Protein AF-A0A5C6M0F4-F1 (afdb_monomer_lite)

Structure (mmCIF, N/CA/C/O backbone):
data_AF-A0A5C6M0F4-F1
#
_entry.id   AF-A0A5C6M0F4-F1
#
loop_
_atom_site.group_PDB
_atom_site.id
_atom_site.type_symbol
_atom_site.label_atom_id
_atom_site.label_alt_id
_atom_site.label_comp_id
_atom_site.label_asym_id
_atom_site.label_entity_id
_atom_site.label_seq_id
_atom_site.pdbx_PDB_ins_code
_atom_site.Cartn_x
_atom_site.Cartn_y
_atom_site.Cartn_z
_atom_site.occupancy
_atom_site.B_iso_or_equiv
_atom_site.auth_seq_id
_atom_site.auth_comp_id
_atom_site.auth_asym_id
_atom_site.auth_atom_id
_atom_site.pdbx_PDB_model_num
ATOM 1 N N . PRO A 1 1 ? 4.206 7.522 -33.259 1.00 62.47 1 PRO A N 1
ATOM 2 C CA . PRO A 1 1 ? 5.437 6.716 -33.073 1.00 62.47 1 PRO A CA 1
ATOM 3 C C . PRO A 1 1 ? 5.420 5.970 -31.732 1.00 62.47 1 PRO A C 1
ATOM 5 O O . PRO A 1 1 ? 5.167 6.593 -30.706 1.00 62.47 1 PRO A O 1
ATOM 8 N N . GLN A 1 2 ? 5.633 4.649 -31.750 1.00 65.12 2 GLN A N 1
ATOM 9 C CA . GLN A 1 2 ? 5.875 3.882 -30.522 1.00 65.12 2 GLN A CA 1
ATOM 10 C C . GLN A 1 2 ? 7.293 4.178 -30.002 1.00 65.12 2 GLN A C 1
ATOM 12 O O . GLN A 1 2 ? 8.194 4.388 -30.821 1.00 65.12 2 GLN A O 1
ATOM 17 N N . PRO A 1 3 ? 7.501 4.250 -28.677 1.00 78.38 3 PRO A N 1
ATOM 18 C CA . PRO A 1 3 ? 8.827 4.475 -28.114 1.00 78.38 3 PRO A CA 1
ATOM 19 C C . PRO A 1 3 ? 9.744 3.278 -28.407 1.00 78.38 3 PRO A C 1
ATOM 21 O O . PRO A 1 3 ? 9.305 2.132 -28.380 1.00 78.38 3 PRO A O 1
ATOM 24 N N . GLY A 1 4 ? 11.023 3.542 -28.694 1.00 86.75 4 GLY A N 1
ATOM 25 C CA . GLY A 1 4 ? 12.011 2.489 -28.967 1.00 86.75 4 GLY A CA 1
ATOM 26 C C . GLY A 1 4 ? 12.449 1.719 -27.717 1.00 86.75 4 GLY A C 1
ATOM 27 O O . GLY A 1 4 ? 12.826 0.557 -27.829 1.00 86.75 4 GLY A O 1
ATOM 28 N N . LEU A 1 5 ? 12.358 2.346 -26.539 1.00 93.00 5 LEU A N 1
ATOM 29 C CA . LEU A 1 5 ? 12.675 1.772 -25.230 1.00 93.00 5 LEU A CA 1
ATOM 30 C C . LEU A 1 5 ? 11.529 2.022 -24.242 1.00 93.00 5 LEU A C 1
ATOM 32 O O . LEU A 1 5 ? 10.858 3.053 -24.310 1.00 93.00 5 LEU A O 1
ATOM 36 N N . GLN A 1 6 ? 11.347 1.106 -23.292 1.00 94.94 6 GLN A N 1
ATOM 37 C CA . GLN A 1 6 ? 10.325 1.165 -22.248 1.00 94.94 6 GLN A CA 1
ATOM 38 C C . GLN A 1 6 ? 10.957 0.969 -20.867 1.00 94.94 6 GLN A C 1
ATOM 40 O O . GLN A 1 6 ? 11.618 -0.035 -20.605 1.00 94.94 6 GLN A O 1
ATOM 45 N N . GLY A 1 7 ? 10.710 1.913 -19.960 1.00 95.75 7 GLY A N 1
ATOM 46 C CA . GLY A 1 7 ? 11.048 1.761 -18.547 1.00 95.75 7 GLY A CA 1
ATOM 47 C C . GLY A 1 7 ? 10.017 0.893 -17.819 1.00 95.75 7 GLY A C 1
ATOM 48 O O . GLY A 1 7 ? 8.812 1.043 -18.035 1.00 95.75 7 GLY A O 1
ATOM 49 N N . ALA A 1 8 ? 10.482 0.006 -16.945 1.00 96.81 8 ALA A N 1
ATOM 50 C CA . ALA A 1 8 ? 9.663 -0.875 -16.118 1.00 96.81 8 ALA A CA 1
ATOM 51 C C . ALA A 1 8 ? 9.923 -0.637 -14.620 1.00 96.81 8 ALA A C 1
ATOM 53 O O . ALA A 1 8 ? 11.044 -0.326 -14.203 1.00 96.81 8 ALA A O 1
ATOM 54 N N . TRP A 1 9 ? 8.875 -0.793 -13.807 1.00 96.75 9 TRP A N 1
ATOM 55 C CA . TRP A 1 9 ? 8.934 -0.625 -12.350 1.00 96.75 9 TRP A CA 1
ATOM 56 C C . TRP A 1 9 ? 9.618 -1.792 -11.652 1.00 96.75 9 TRP A C 1
ATOM 58 O O . TRP A 1 9 ? 10.195 -1.589 -10.599 1.00 96.75 9 TRP A O 1
ATOM 68 N N . GLY A 1 10 ? 9.551 -2.983 -12.231 1.00 96.25 10 GLY A N 1
ATOM 69 C CA . GLY A 1 10 ? 10.045 -4.247 -11.694 1.00 96.25 10 GLY A CA 1
ATOM 70 C C . GLY A 1 10 ? 9.916 -5.354 -12.733 1.00 96.25 10 GLY A C 1
ATOM 71 O O . GLY A 1 10 ? 9.341 -5.136 -13.807 1.00 96.25 10 GLY A O 1
ATOM 72 N N . GLU A 1 11 ? 10.429 -6.537 -12.413 1.00 96.19 11 GLU A N 1
ATOM 73 C CA . GLU A 1 11 ? 10.390 -7.712 -13.291 1.00 96.19 11 GLU A CA 1
ATOM 74 C C . GLU A 1 11 ? 8.958 -8.089 -13.699 1.00 96.19 11 GLU A C 1
ATOM 76 O O . GLU A 1 11 ? 8.718 -8.385 -14.869 1.00 96.19 11 GLU A O 1
ATOM 81 N N . ALA A 1 12 ? 7.982 -7.960 -12.792 1.00 95.56 12 ALA A N 1
ATOM 82 C CA . ALA A 1 12 ? 6.564 -8.165 -13.110 1.00 95.56 12 ALA A CA 1
ATOM 83 C C . ALA A 1 12 ? 6.105 -7.264 -14.274 1.00 95.56 12 ALA A C 1
ATOM 85 O O . ALA A 1 12 ? 5.612 -7.725 -15.303 1.00 95.56 12 ALA A O 1
ATOM 86 N N . SER A 1 13 ? 6.334 -5.952 -14.146 1.00 96.56 13 SER A N 1
ATOM 87 C CA . SER A 1 13 ? 5.958 -4.983 -15.182 1.00 96.56 13 SER A CA 1
ATOM 88 C C . SER A 1 13 ? 6.771 -5.136 -16.469 1.00 96.56 13 SER A C 1
ATOM 90 O O . SER A 1 13 ? 6.237 -4.897 -17.548 1.00 96.56 13 SER A O 1
ATOM 92 N N . LYS A 1 14 ? 8.032 -5.580 -16.377 1.00 97.31 14 LYS A N 1
ATOM 93 C CA . LYS A 1 14 ? 8.852 -5.908 -17.547 1.00 97.31 14 LYS A CA 1
ATOM 94 C C . LYS A 1 14 ? 8.254 -7.081 -18.319 1.00 97.31 14 LYS A C 1
ATOM 96 O O . LYS A 1 14 ? 8.142 -6.997 -19.540 1.00 97.31 14 LYS A O 1
ATOM 101 N N . GLY A 1 15 ? 7.815 -8.123 -17.611 1.00 97.12 15 GLY A N 1
ATOM 102 C CA . GLY A 1 15 ? 7.081 -9.247 -18.186 1.00 97.12 15 GLY A CA 1
ATOM 103 C C . GLY A 1 15 ? 5.855 -8.781 -18.969 1.00 97.12 15 GLY A C 1
ATOM 104 O O . GLY A 1 15 ? 5.723 -9.130 -20.139 1.00 97.12 15 GLY A O 1
ATOM 105 N N . HIS A 1 16 ? 5.025 -7.915 -18.378 1.00 96.44 16 HIS A N 1
ATOM 106 C CA . HIS A 1 16 ? 3.848 -7.352 -19.052 1.00 96.44 16 HIS A CA 1
ATOM 107 C C . HIS A 1 16 ? 4.202 -6.525 -20.297 1.00 96.44 16 HIS A C 1
ATOM 109 O O . HIS A 1 16 ? 3.550 -6.671 -21.332 1.00 96.44 16 HIS A O 1
ATOM 115 N N . SER A 1 17 ? 5.240 -5.685 -20.242 1.00 96.31 17 SER A N 1
ATOM 116 C CA . SER A 1 17 ? 5.690 -4.918 -21.414 1.00 96.31 17 SER A CA 1
ATOM 117 C C . SER A 1 17 ? 6.101 -5.829 -22.576 1.00 96.31 17 SER A C 1
ATOM 119 O O . SER A 1 17 ? 5.829 -5.519 -23.733 1.00 96.31 17 SER A O 1
ATOM 121 N N . ILE A 1 18 ? 6.720 -6.974 -22.285 1.00 96.62 18 ILE A N 1
ATOM 122 C CA . ILE A 1 18 ? 7.141 -7.934 -23.311 1.00 96.62 18 ILE A CA 1
ATOM 123 C C . ILE A 1 18 ? 5.938 -8.719 -23.842 1.00 96.62 18 ILE A C 1
ATOM 125 O O . ILE A 1 18 ? 5.682 -8.718 -25.044 1.00 96.62 18 ILE A O 1
ATOM 129 N N . SER A 1 19 ? 5.186 -9.385 -22.963 1.00 96.69 19 SER A N 1
ATOM 130 C CA . SER A 1 19 ? 4.157 -10.348 -23.371 1.00 96.69 19 SER A CA 1
ATOM 131 C C . SER A 1 19 ? 2.85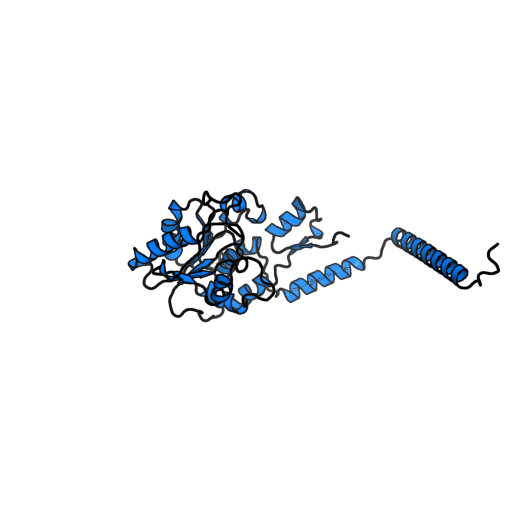4 -9.702 -23.839 1.00 96.69 19 SER A C 1
ATOM 133 O O . SER A 1 19 ? 2.197 -10.245 -24.722 1.00 96.69 19 SER A O 1
ATOM 135 N N . MET A 1 20 ? 2.475 -8.554 -23.269 1.00 95.25 20 MET A N 1
ATOM 136 C CA . MET A 1 20 ? 1.188 -7.903 -23.546 1.00 95.25 20 MET A CA 1
ATOM 137 C C . MET A 1 20 ? 1.323 -6.713 -24.490 1.00 95.25 20 MET A C 1
ATOM 139 O O . MET A 1 20 ? 0.433 -6.469 -25.299 1.00 95.25 20 MET A O 1
ATOM 143 N N . GLN A 1 21 ? 2.420 -5.959 -24.382 1.00 94.25 21 GLN A N 1
ATOM 144 C CA . GLN A 1 21 ? 2.641 -4.755 -25.193 1.00 94.25 21 GLN A CA 1
ATOM 145 C C . GLN A 1 21 ? 3.582 -4.999 -26.382 1.00 94.25 21 GLN A C 1
ATOM 147 O O . GLN A 1 21 ? 3.703 -4.131 -27.243 1.00 94.25 21 GLN A O 1
ATOM 152 N N . GLY A 1 22 ? 4.218 -6.175 -26.457 1.00 94.69 22 GLY A N 1
ATOM 153 C CA . GLY A 1 22 ? 5.043 -6.583 -27.593 1.00 94.69 22 GLY A CA 1
ATOM 154 C C . GLY A 1 22 ? 6.406 -5.893 -27.673 1.00 94.69 22 GLY A C 1
ATOM 155 O O . GLY A 1 22 ? 7.009 -5.875 -28.746 1.00 94.69 22 GLY A O 1
ATOM 156 N N . PHE A 1 23 ? 6.910 -5.318 -26.574 1.00 95.94 23 PHE A N 1
ATOM 157 C CA . PHE A 1 23 ? 8.263 -4.762 -26.569 1.00 95.94 23 PHE A CA 1
ATOM 158 C C . PHE A 1 23 ? 9.311 -5.883 -26.663 1.00 95.94 23 PHE A C 1
ATOM 160 O O . PHE A 1 23 ? 9.236 -6.857 -25.908 1.00 95.94 23 PHE A O 1
ATOM 167 N N . PRO A 1 24 ? 10.343 -5.747 -27.518 1.00 94.88 24 PRO A N 1
ATOM 168 C CA . PRO A 1 24 ? 11.485 -6.652 -27.499 1.00 94.88 24 PRO A CA 1
ATOM 169 C C . PRO A 1 24 ? 12.144 -6.668 -26.117 1.00 94.88 24 PRO A C 1
ATOM 171 O O . PRO A 1 24 ? 12.339 -5.615 -25.514 1.00 94.88 24 PRO A O 1
ATOM 174 N N . THR A 1 25 ? 12.546 -7.843 -25.627 1.00 96.00 25 THR A N 1
ATOM 175 C CA . THR A 1 25 ? 13.192 -7.986 -24.308 1.00 96.00 25 THR A CA 1
ATOM 176 C C . THR A 1 25 ? 14.368 -7.025 -24.077 1.00 96.00 25 THR A C 1
ATOM 178 O O . THR A 1 25 ? 14.419 -6.445 -22.992 1.00 96.00 25 THR A O 1
ATOM 181 N N . PRO A 1 26 ? 15.278 -6.786 -25.049 1.00 94.94 26 PRO A N 1
ATOM 182 C CA . PRO A 1 26 ? 16.377 -5.830 -24.872 1.00 94.94 26 PRO A CA 1
ATOM 183 C C . PRO A 1 26 ? 15.919 -4.375 -24.708 1.00 94.94 26 PRO A C 1
ATOM 185 O O . PRO A 1 26 ? 16.671 -3.551 -24.200 1.00 94.94 26 PRO A O 1
ATOM 188 N N . ASN A 1 27 ? 14.685 -4.062 -25.110 1.00 95.06 27 ASN A N 1
ATOM 189 C CA . ASN A 1 27 ? 14.143 -2.707 -25.117 1.00 95.06 27 ASN A CA 1
ATOM 190 C C . ASN A 1 27 ? 13.345 -2.382 -23.848 1.00 95.06 27 ASN A C 1
ATOM 192 O O . ASN A 1 27 ? 12.828 -1.271 -23.725 1.00 95.06 27 ASN A O 1
ATOM 196 N N . VAL A 1 28 ? 13.228 -3.324 -22.906 1.00 96.88 28 VAL A N 1
ATOM 197 C CA . VAL A 1 28 ? 12.542 -3.104 -21.630 1.00 96.88 28 VAL A CA 1
ATOM 198 C C . VAL A 1 28 ? 13.555 -3.081 -20.492 1.00 96.88 28 VAL A C 1
ATOM 200 O O . VAL A 1 28 ? 14.105 -4.112 -20.097 1.00 96.88 28 VAL A O 1
ATOM 203 N N . ILE A 1 29 ? 13.776 -1.890 -19.945 1.00 96.62 29 ILE A N 1
ATOM 204 C CA . ILE A 1 29 ? 14.804 -1.618 -18.941 1.00 96.62 29 ILE A CA 1
ATOM 205 C C . ILE A 1 29 ? 14.146 -1.423 -17.578 1.00 96.62 29 ILE A C 1
ATOM 207 O O . ILE A 1 29 ? 13.165 -0.691 -17.447 1.00 96.62 29 ILE A O 1
ATOM 211 N N . LEU A 1 30 ? 14.690 -2.059 -16.540 1.00 97.19 30 LEU A N 1
ATOM 212 C CA . LEU A 1 30 ? 14.255 -1.806 -15.170 1.00 97.19 30 LEU A CA 1
ATOM 213 C C . LEU A 1 30 ? 14.784 -0.449 -14.709 1.00 97.19 30 LEU A C 1
ATOM 215 O O . LEU A 1 30 ? 15.992 -0.233 -14.639 1.00 97.19 30 LEU A O 1
ATOM 219 N N . VAL A 1 31 ? 13.869 0.460 -14.386 1.00 97.00 31 VAL A N 1
ATOM 220 C CA . VAL A 1 31 ? 14.197 1.806 -13.885 1.00 97.00 31 VAL A CA 1
ATOM 221 C C . VAL A 1 31 ? 13.648 2.004 -12.468 1.00 97.00 31 VAL A C 1
ATOM 223 O O . VAL A 1 31 ? 14.177 2.806 -11.693 1.00 97.00 31 VAL A O 1
ATOM 226 N N . GLY A 1 32 ? 12.623 1.235 -12.088 1.00 96.12 32 GLY A N 1
ATOM 227 C CA . GLY A 1 32 ? 11.877 1.449 -10.853 1.00 96.12 32 GLY A CA 1
ATOM 228 C C . GLY A 1 32 ? 10.859 2.575 -11.022 1.00 96.12 32 GLY A C 1
ATOM 229 O O . GLY A 1 32 ? 10.368 2.836 -12.121 1.00 96.12 32 GLY A O 1
ATOM 230 N N . THR A 1 33 ? 10.533 3.260 -9.931 1.00 94.19 33 THR A N 1
ATOM 231 C CA . THR A 1 33 ? 9.611 4.403 -9.944 1.00 94.19 33 THR A CA 1
ATOM 232 C C . THR A 1 33 ? 10.071 5.470 -8.954 1.00 94.19 33 THR A C 1
ATOM 234 O O . THR A 1 33 ? 10.470 5.122 -7.837 1.00 94.19 33 THR A O 1
ATOM 237 N N . PRO A 1 34 ? 9.992 6.769 -9.312 1.00 94.25 34 PRO A N 1
ATOM 238 C CA . PRO A 1 34 ? 10.448 7.842 -8.430 1.00 94.25 34 PRO A CA 1
ATOM 239 C C . PRO A 1 34 ? 9.630 7.886 -7.139 1.00 94.25 34 PRO A C 1
ATOM 241 O O . PRO A 1 34 ? 10.137 8.284 -6.095 1.00 94.25 34 PRO A O 1
ATOM 244 N N . ARG A 1 35 ? 8.368 7.435 -7.198 1.00 91.44 35 ARG A N 1
ATOM 245 C CA . ARG A 1 35 ? 7.461 7.400 -6.049 1.00 91.44 35 ARG A CA 1
ATOM 246 C C . ARG A 1 35 ? 7.985 6.501 -4.934 1.00 91.44 35 ARG A C 1
ATOM 248 O O . ARG A 1 35 ? 7.841 6.868 -3.775 1.00 91.44 35 ARG A O 1
ATOM 255 N N . PHE A 1 36 ? 8.559 5.340 -5.265 1.00 94.12 36 PHE A N 1
ATOM 256 C CA . PHE A 1 36 ? 8.999 4.378 -4.248 1.00 94.12 36 PHE A CA 1
ATOM 257 C C . PHE A 1 36 ? 10.428 4.595 -3.756 1.00 94.12 36 PHE A C 1
ATOM 259 O O . PHE A 1 36 ? 10.742 4.218 -2.629 1.00 94.12 36 PHE A O 1
ATOM 266 N N . ASP A 1 37 ? 11.262 5.263 -4.555 1.00 93.38 37 ASP A N 1
ATOM 267 C CA . ASP A 1 37 ? 12.672 5.511 -4.237 1.00 93.38 37 ASP A CA 1
ATOM 268 C C . ASP A 1 37 ? 12.842 6.230 -2.891 1.00 93.38 37 ASP A C 1
ATOM 270 O O . ASP A 1 37 ? 13.637 5.811 -2.052 1.00 93.38 37 ASP A O 1
ATOM 274 N N . HIS A 1 38 ? 12.014 7.248 -2.632 1.00 93.94 38 HIS A N 1
ATOM 275 C CA . HIS A 1 38 ? 12.044 7.978 -1.366 1.00 93.94 38 HIS A CA 1
ATOM 276 C C . HIS A 1 38 ? 11.786 7.067 -0.156 1.00 93.94 38 HIS A C 1
ATOM 278 O O . HIS A 1 38 ? 12.478 7.181 0.854 1.00 93.94 38 HIS A O 1
ATOM 284 N N . TYR A 1 39 ? 10.844 6.123 -0.256 1.00 95.62 39 TYR A N 1
ATOM 285 C CA . TYR A 1 39 ? 10.541 5.204 0.842 1.00 95.62 39 TYR A CA 1
ATOM 286 C C . TYR A 1 39 ? 11.715 4.276 1.150 1.00 95.62 39 TYR A C 1
ATOM 288 O O . TYR A 1 39 ? 12.007 4.062 2.323 1.00 95.62 39 TYR A O 1
ATOM 296 N N . TYR A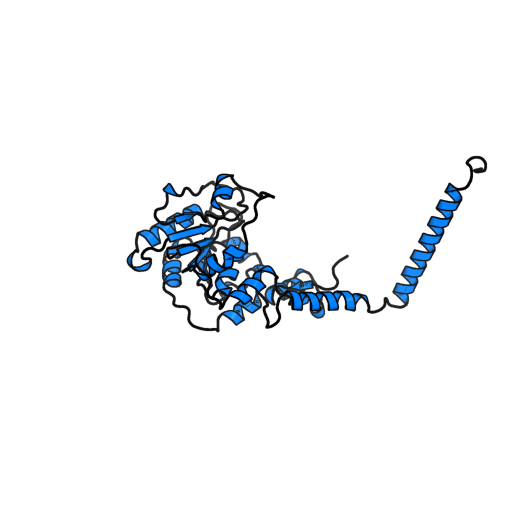 1 40 ? 12.425 3.775 0.133 1.00 93.88 40 TYR A N 1
ATOM 297 C CA . TYR A 1 40 ? 13.635 2.975 0.344 1.00 93.88 40 TYR A CA 1
ATOM 298 C C . TYR A 1 40 ? 14.745 3.778 1.036 1.00 93.88 40 TYR A C 1
ATOM 300 O O . TYR A 1 40 ? 15.384 3.255 1.948 1.00 93.88 40 TYR A O 1
ATOM 308 N N . GLN A 1 41 ? 14.926 5.051 0.671 1.00 93.50 41 GLN A N 1
ATOM 309 C CA . GLN A 1 41 ? 15.938 5.933 1.269 1.00 93.50 41 GLN A CA 1
ATOM 310 C C . GLN A 1 41 ? 15.689 6.210 2.761 1.00 93.50 41 GLN A C 1
ATOM 312 O O . GLN A 1 41 ? 16.635 6.289 3.548 1.00 93.50 41 GLN A O 1
ATOM 317 N N . VAL A 1 42 ? 14.422 6.358 3.164 1.00 95.31 42 VAL A N 1
ATOM 318 C CA . VAL A 1 42 ? 14.050 6.685 4.555 1.00 95.31 42 VAL A CA 1
ATOM 319 C C . VAL A 1 42 ? 13.613 5.471 5.375 1.00 95.31 42 VAL A C 1
ATOM 321 O O . VAL A 1 42 ? 13.384 5.587 6.581 1.00 95.31 42 VAL A O 1
ATOM 324 N N . ARG A 1 43 ? 13.527 4.286 4.758 1.00 93.12 43 ARG A N 1
ATOM 325 C CA . ARG A 1 43 ? 13.024 3.049 5.376 1.00 93.12 43 ARG A CA 1
ATOM 326 C C . ARG A 1 43 ? 13.654 2.754 6.724 1.00 93.12 43 ARG A C 1
ATOM 328 O O . ARG A 1 43 ? 12.941 2.378 7.653 1.00 93.12 43 ARG A O 1
ATOM 335 N N . ASP A 1 44 ? 14.968 2.906 6.830 1.00 93.06 44 ASP A N 1
ATOM 336 C CA . ASP A 1 44 ? 15.741 2.530 8.015 1.00 93.06 44 ASP A CA 1
ATOM 337 C C . ASP A 1 44 ? 15.986 3.728 8.969 1.00 93.06 44 ASP A C 1
ATOM 339 O O . ASP A 1 44 ? 16.488 3.550 10.074 1.00 93.06 44 ASP A O 1
ATOM 343 N N . GLN A 1 45 ? 15.529 4.937 8.613 1.00 96.31 45 GLN A N 1
ATOM 344 C CA . GLN A 1 45 ? 15.666 6.163 9.420 1.00 96.31 45 GLN A CA 1
ATOM 345 C C . GLN A 1 45 ? 14.569 6.288 10.485 1.00 96.31 45 GLN A C 1
ATOM 347 O O . GLN A 1 45 ? 13.444 5.865 10.254 1.00 96.31 45 GLN A O 1
ATOM 352 N N . GLN A 1 46 ? 14.820 6.912 11.635 1.00 96.25 46 GLN A N 1
ATOM 353 C CA . GLN A 1 46 ? 13.736 7.217 12.580 1.00 96.25 46 GLN A CA 1
ATOM 354 C C . GLN A 1 46 ? 12.845 8.334 12.019 1.00 96.25 46 GLN A C 1
ATOM 356 O O . GLN A 1 46 ? 13.334 9.421 11.728 1.00 96.25 46 GLN A O 1
ATOM 361 N N . ILE A 1 47 ? 11.545 8.064 11.863 1.00 97.12 47 ILE A N 1
ATOM 362 C CA . ILE A 1 47 ? 10.567 9.022 11.327 1.00 97.12 47 ILE A CA 1
ATOM 363 C C . ILE A 1 47 ? 9.452 9.184 12.361 1.00 97.12 47 ILE A C 1
ATOM 365 O O . ILE A 1 47 ? 8.852 8.172 12.742 1.00 97.12 47 ILE A O 1
ATOM 369 N N . PRO A 1 48 ? 9.154 10.411 12.823 1.00 97.25 48 PRO A N 1
ATOM 370 C CA . PRO A 1 48 ? 8.125 10.630 13.829 1.00 97.25 48 PRO A CA 1
ATOM 371 C C . PRO A 1 48 ? 6.743 10.209 13.320 1.00 97.25 48 PRO A C 1
ATOM 373 O O . PRO A 1 48 ? 6.403 10.371 12.146 1.00 97.25 48 PRO A O 1
ATOM 376 N N . SER A 1 49 ? 5.940 9.666 14.233 1.00 97.88 49 SER A N 1
ATOM 377 C CA . SER A 1 49 ? 4.536 9.370 13.969 1.00 97.88 49 SER A CA 1
ATOM 378 C C . SER A 1 49 ? 3.735 10.671 13.848 1.00 97.88 49 SER A C 1
ATOM 380 O O . SER A 1 49 ? 3.905 11.556 14.690 1.00 97.88 49 SER A O 1
ATOM 382 N N . PRO A 1 50 ? 2.809 10.783 12.878 1.00 98.00 50 PRO A N 1
ATOM 383 C CA . PRO A 1 50 ? 1.871 11.902 12.827 1.00 98.00 50 PRO A CA 1
ATOM 384 C C . PRO A 1 50 ? 0.762 11.821 13.891 1.00 98.00 50 PRO A C 1
ATOM 386 O O . PRO A 1 50 ? 0.001 12.772 14.052 1.00 98.00 50 PRO A O 1
ATOM 389 N N . PHE A 1 51 ? 0.661 10.703 14.616 1.00 98.12 51 PHE A N 1
ATOM 390 C CA . PHE A 1 51 ? -0.330 10.480 15.669 1.00 98.12 51 PHE A CA 1
ATOM 391 C C . PHE A 1 51 ? 0.348 10.176 17.004 1.00 98.12 51 PHE A C 1
ATOM 393 O O . PHE A 1 51 ? 1.319 9.418 17.059 1.00 98.12 51 PHE A O 1
ATOM 400 N N . ALA A 1 52 ? -0.207 10.728 18.085 1.00 97.44 52 ALA A N 1
ATOM 401 C CA . ALA A 1 52 ? 0.269 10.513 19.455 1.00 97.44 52 ALA A CA 1
ATOM 402 C C . ALA A 1 52 ? -0.160 9.158 20.056 1.00 97.44 52 ALA A C 1
ATOM 404 O O . ALA A 1 52 ? 0.303 8.786 21.129 1.00 97.44 52 ALA A O 1
ATOM 405 N N . HIS A 1 53 ? -1.047 8.426 19.380 1.00 97.38 53 HIS A N 1
ATOM 406 C CA . HIS A 1 53 ? -1.529 7.107 19.786 1.00 97.38 53 HIS A CA 1
ATOM 407 C C . HIS A 1 53 ? -1.077 6.038 18.780 1.00 97.38 53 HIS A C 1
ATOM 409 O O . HIS A 1 53 ? -0.859 6.359 17.608 1.00 97.38 53 HIS A O 1
ATOM 415 N N . PRO A 1 54 ? -0.978 4.758 19.182 1.00 97.94 54 PRO A N 1
ATOM 416 C CA . PRO A 1 54 ? -0.841 3.655 18.238 1.00 97.94 54 PRO A CA 1
ATOM 417 C C . PRO A 1 54 ? -2.018 3.630 17.260 1.00 97.94 54 PRO A C 1
ATOM 419 O O . PRO A 1 54 ? -3.139 4.020 17.607 1.00 97.94 54 PRO A O 1
ATOM 422 N N . TYR A 1 55 ? -1.778 3.176 16.033 1.00 98.75 55 TYR A N 1
ATOM 423 C CA . TYR A 1 55 ? -2.848 3.094 15.048 1.00 98.75 55 TYR A CA 1
ATOM 424 C C . TYR A 1 55 ? -2.693 1.947 14.060 1.00 98.75 55 TYR A C 1
ATOM 426 O O . TYR A 1 55 ? -1.587 1.533 13.707 1.00 98.75 55 TYR A O 1
ATOM 434 N N . ILE A 1 56 ? -3.844 1.478 13.593 1.00 98.75 56 ILE A N 1
ATOM 435 C CA . ILE A 1 56 ? -4.020 0.719 12.361 1.00 98.75 56 ILE A CA 1
ATOM 436 C C . ILE A 1 56 ? -4.362 1.736 11.273 1.00 98.75 56 ILE A C 1
ATOM 438 O O . ILE A 1 56 ? -5.208 2.605 11.476 1.00 98.75 56 ILE A O 1
ATOM 442 N N . LEU A 1 57 ? -3.697 1.658 10.127 1.00 98.81 57 LEU A N 1
ATOM 443 C CA . LEU A 1 57 ? -3.994 2.526 8.994 1.00 98.81 57 LEU A CA 1
ATOM 444 C C . LEU A 1 57 ? -4.963 1.808 8.054 1.00 98.81 57 LEU A C 1
ATOM 446 O O . LEU A 1 57 ? -4.595 0.786 7.480 1.00 98.81 57 LEU A O 1
ATOM 450 N N . PHE A 1 58 ? -6.161 2.357 7.862 1.00 98.69 58 PHE A N 1
ATOM 451 C CA . PHE A 1 58 ? -7.069 1.918 6.806 1.00 98.69 58 PHE A CA 1
ATOM 452 C C . PHE A 1 58 ? -6.898 2.808 5.574 1.00 98.69 58 PHE A C 1
ATOM 454 O O . PHE A 1 58 ? -7.133 4.013 5.658 1.00 98.69 58 PHE A O 1
ATOM 461 N N . VAL A 1 59 ? -6.536 2.242 4.424 1.00 97.94 59 VAL A N 1
ATOM 462 C CA . VAL A 1 59 ? -6.392 2.974 3.155 1.00 97.94 59 VAL A CA 1
ATOM 463 C C . VAL A 1 59 ? -7.521 2.623 2.191 1.00 97.94 59 VAL A C 1
ATOM 465 O O . VAL A 1 59 ? -7.666 1.477 1.783 1.00 97.94 59 VAL A O 1
ATOM 468 N N . GLY A 1 60 ? -8.315 3.617 1.799 1.00 95.00 60 GLY A N 1
ATOM 469 C CA . GLY A 1 60 ? -9.347 3.459 0.774 1.00 95.00 60 GLY A CA 1
ATOM 470 C C . GLY A 1 60 ? -8.753 3.346 -0.634 1.00 95.00 60 GLY A C 1
ATOM 471 O O . GLY A 1 60 ? -7.619 3.763 -0.894 1.00 95.00 60 GLY A O 1
ATOM 472 N N . CYS A 1 61 ? -9.538 2.824 -1.576 1.00 90.75 61 CYS A N 1
ATOM 473 C CA . CYS A 1 61 ? -9.148 2.716 -2.984 1.00 90.75 61 CYS A CA 1
ATOM 474 C C . CYS A 1 61 ? -10.068 3.529 -3.909 1.00 90.75 61 CYS A C 1
ATOM 476 O O . CYS A 1 61 ? -11.087 4.077 -3.491 1.00 90.75 61 CYS A O 1
ATOM 478 N N . SER A 1 62 ? -9.668 3.665 -5.174 1.00 86.56 62 SER A N 1
ATOM 479 C CA . SER A 1 62 ? -10.443 4.392 -6.187 1.00 86.56 62 SER A CA 1
ATOM 480 C C . SER A 1 62 ? -11.572 3.560 -6.801 1.00 86.56 62 SER A C 1
ATOM 482 O O . SER A 1 62 ? -12.492 4.129 -7.392 1.00 86.56 62 SER A O 1
ATOM 484 N N . ILE A 1 63 ? -11.500 2.231 -6.685 1.00 86.56 63 ILE A N 1
ATOM 485 C CA . ILE A 1 63 ? -12.560 1.319 -7.114 1.00 86.56 63 ILE A CA 1
ATOM 486 C C . ILE A 1 63 ? -13.714 1.439 -6.104 1.00 86.56 63 ILE A C 1
ATOM 488 O O . ILE A 1 63 ? -13.452 1.507 -4.902 1.00 86.56 63 ILE A O 1
ATOM 492 N N . PRO A 1 64 ? -14.981 1.502 -6.553 1.00 85.00 64 PRO A N 1
ATOM 493 C CA . PRO A 1 64 ? -16.122 1.444 -5.646 1.00 85.00 64 PRO A CA 1
ATOM 494 C C . PRO A 1 64 ? -16.046 0.201 -4.746 1.00 85.00 64 PRO A C 1
ATOM 496 O O . PRO A 1 64 ? -15.922 -0.916 -5.239 1.00 85.00 64 PRO A O 1
ATOM 499 N N . PHE A 1 65 ? -16.051 0.420 -3.435 1.00 90.38 65 PHE A N 1
ATOM 500 C CA . PHE A 1 65 ? -15.941 -0.614 -2.408 1.00 90.38 65 PHE A CA 1
ATOM 501 C C . PHE A 1 65 ? -16.490 -0.066 -1.095 1.00 90.38 65 PHE A C 1
ATOM 503 O O . PHE A 1 65 ? -16.192 1.087 -0.786 1.00 90.38 65 PHE A O 1
ATOM 510 N N . ASP A 1 66 ? -17.256 -0.830 -0.321 1.00 91.94 66 ASP A N 1
ATOM 511 C CA . ASP A 1 66 ? -17.818 -0.357 0.949 1.00 91.94 66 ASP A CA 1
ATOM 512 C C . ASP A 1 66 ? -16.795 -0.256 2.104 1.00 91.94 66 ASP A C 1
ATOM 514 O O . ASP A 1 66 ? -16.723 -1.086 3.016 1.00 91.94 66 ASP A O 1
ATOM 518 N N . ASP A 1 67 ? -16.010 0.827 2.080 1.00 93.88 67 ASP A N 1
ATOM 519 C CA . ASP A 1 67 ? -15.090 1.168 3.174 1.00 93.88 67 ASP A CA 1
ATOM 520 C C . ASP A 1 67 ? -15.805 1.257 4.536 1.00 93.88 67 ASP A C 1
ATOM 522 O O . ASP A 1 67 ? -15.221 0.884 5.547 1.00 93.88 67 ASP A O 1
ATOM 526 N N . THR A 1 68 ? -17.045 1.755 4.585 1.00 94.38 68 THR A N 1
ATOM 527 C CA . THR A 1 68 ? -17.727 2.094 5.844 1.00 94.38 68 THR A CA 1
ATOM 528 C C . THR A 1 68 ? -18.160 0.834 6.578 1.00 94.38 68 THR A C 1
ATOM 530 O O . THR A 1 68 ? -17.801 0.676 7.742 1.00 94.38 68 THR A O 1
ATOM 533 N N . ALA A 1 69 ? -18.814 -0.106 5.889 1.00 94.25 69 ALA A N 1
ATOM 534 C CA . ALA A 1 69 ? -19.145 -1.408 6.471 1.00 94.25 69 ALA A CA 1
ATOM 535 C C . ALA A 1 69 ? -17.885 -2.161 6.927 1.00 94.25 69 ALA A C 1
ATOM 537 O O . ALA A 1 69 ? -17.874 -2.826 7.961 1.00 94.25 69 ALA A O 1
ATOM 538 N N . THR A 1 70 ? -16.779 -2.016 6.189 1.00 96.12 70 THR A N 1
ATOM 539 C CA . THR A 1 70 ? -15.501 -2.595 6.610 1.00 96.12 70 THR A CA 1
ATOM 540 C C . THR A 1 70 ? -14.985 -1.947 7.894 1.00 96.12 70 THR A C 1
ATOM 542 O O . THR A 1 70 ? -14.577 -2.650 8.817 1.00 96.12 70 THR A O 1
ATOM 545 N N . LEU A 1 71 ? -15.007 -0.616 7.979 1.00 97.88 71 LEU A N 1
ATOM 546 C CA . LEU A 1 71 ? -14.581 0.121 9.168 1.00 97.88 71 LEU A CA 1
ATOM 547 C C . LEU A 1 71 ? -15.419 -0.243 10.397 1.00 97.88 71 LEU A C 1
ATOM 549 O O . LEU A 1 71 ? -14.858 -0.290 11.484 1.00 97.88 71 LEU A O 1
ATOM 553 N N . GLU A 1 72 ? -16.712 -0.545 10.247 1.00 97.50 72 GLU A N 1
ATOM 554 C CA . GLU A 1 72 ? -17.580 -0.967 11.360 1.00 97.50 72 GLU A CA 1
ATOM 555 C C . GLU A 1 72 ? -17.111 -2.292 11.974 1.00 97.50 72 GLU A C 1
ATOM 557 O O . GLU A 1 72 ? -17.069 -2.436 13.197 1.00 97.50 72 GLU A O 1
ATOM 562 N N . ILE A 1 73 ? -16.682 -3.241 11.137 1.00 97.56 73 ILE A N 1
ATOM 563 C CA . ILE A 1 73 ? -16.104 -4.515 11.592 1.00 97.56 73 ILE A CA 1
ATOM 564 C C . ILE A 1 73 ? -14.814 -4.261 12.367 1.00 97.56 73 ILE A C 1
ATOM 566 O O . ILE A 1 73 ? -14.606 -4.839 13.432 1.00 97.56 73 ILE A O 1
ATOM 570 N N . ILE A 1 74 ? -13.950 -3.393 11.838 1.00 98.31 74 ILE A N 1
ATOM 571 C CA . ILE A 1 74 ? -12.656 -3.089 12.454 1.00 98.31 74 ILE A CA 1
ATOM 572 C C . ILE A 1 74 ? -12.848 -2.344 13.780 1.00 98.31 74 ILE A C 1
ATOM 574 O O . ILE A 1 74 ? -12.185 -2.663 14.766 1.00 98.31 74 ILE A O 1
ATOM 578 N N . ASP A 1 75 ? -13.755 -1.368 13.819 1.00 98.50 75 ASP A N 1
ATOM 579 C CA . ASP A 1 75 ? -14.092 -0.609 15.024 1.00 98.50 75 ASP A CA 1
ATOM 580 C C . ASP A 1 75 ? -14.607 -1.531 16.128 1.00 98.50 75 ASP A C 1
ATOM 582 O O . ASP A 1 75 ? -14.159 -1.436 17.275 1.00 98.50 75 ASP A O 1
ATOM 586 N N . LYS A 1 76 ? -15.486 -2.474 15.764 1.00 98.12 76 LYS A N 1
ATOM 587 C CA . LYS A 1 76 ? -15.991 -3.505 16.668 1.00 98.12 76 LYS A CA 1
ATOM 588 C C . LYS A 1 76 ? -14.876 -4.423 17.170 1.00 98.12 76 LYS A C 1
ATOM 590 O O . LYS A 1 76 ? -14.758 -4.583 18.378 1.00 98.12 76 LYS A O 1
ATOM 595 N N . GLU A 1 77 ? -14.043 -4.973 16.285 1.00 97.88 77 GLU A N 1
ATOM 596 C CA . GLU A 1 77 ? -12.927 -5.862 16.658 1.00 97.88 77 GLU A CA 1
ATOM 597 C C . GLU A 1 77 ? -11.972 -5.181 17.649 1.00 97.88 77 GLU A C 1
ATOM 599 O O . GLU A 1 77 ? -11.596 -5.766 18.662 1.00 97.88 77 GLU A O 1
ATOM 604 N N . ILE A 1 78 ? -11.616 -3.919 17.401 1.00 97.81 78 ILE A N 1
ATOM 605 C CA . ILE A 1 78 ? -10.716 -3.165 18.282 1.00 97.81 78 ILE A CA 1
ATOM 606 C C . ILE A 1 78 ? -11.385 -2.841 19.620 1.00 97.81 78 ILE A C 1
ATOM 608 O O . ILE A 1 78 ? -10.743 -2.936 20.666 1.00 97.81 78 ILE A O 1
ATOM 612 N N . THR A 1 79 ? -12.663 -2.457 19.596 1.00 97.69 79 THR A N 1
ATOM 613 C CA . THR A 1 79 ? -13.413 -2.088 20.806 1.00 97.69 79 THR A CA 1
ATOM 614 C C . THR A 1 79 ? -13.673 -3.290 21.712 1.00 97.69 79 THR A C 1
ATOM 616 O O . THR A 1 79 ? -13.592 -3.157 22.932 1.00 97.69 79 THR A O 1
ATOM 619 N N . ASP A 1 80 ? -13.983 -4.449 21.133 1.00 97.94 80 ASP A N 1
ATOM 620 C CA . ASP A 1 80 ? -14.348 -5.656 21.879 1.00 97.94 80 ASP A CA 1
ATOM 621 C C . ASP A 1 80 ? -13.122 -6.414 22.422 1.00 97.94 80 ASP A C 1
ATOM 623 O O . ASP A 1 80 ? -13.264 -7.234 23.330 1.00 97.94 80 ASP A O 1
ATOM 627 N N . HIS A 1 81 ? -11.920 -6.121 21.910 1.00 97.81 81 HIS A N 1
ATOM 628 C CA . HIS A 1 81 ? -10.667 -6.790 22.285 1.00 97.81 81 HIS A CA 1
ATOM 629 C C . HIS A 1 81 ? -9.570 -5.815 22.767 1.00 97.81 81 HIS A C 1
ATOM 631 O O . HIS A 1 81 ? -8.464 -5.774 22.207 1.00 97.81 81 HIS A O 1
ATOM 637 N N . PRO A 1 82 ? -9.820 -5.020 23.829 1.00 97.00 82 PRO A N 1
ATOM 638 C CA . PRO A 1 82 ? -8.842 -4.063 24.352 1.00 97.00 82 PRO A CA 1
ATOM 639 C C . PRO A 1 82 ? -7.580 -4.735 24.919 1.00 97.00 82 PRO A C 1
ATOM 641 O O . PRO A 1 82 ? -6.536 -4.092 25.007 1.00 97.00 82 PRO A O 1
ATOM 644 N N . ASP A 1 83 ? -7.642 -6.020 25.271 1.00 97.44 83 ASP A N 1
ATOM 645 C CA . ASP A 1 83 ? -6.497 -6.840 25.681 1.00 97.44 83 ASP A CA 1
ATOM 646 C C . ASP A 1 83 ? -5.489 -7.070 24.542 1.00 97.44 83 ASP A C 1
ATOM 648 O O . ASP A 1 83 ? -4.291 -7.208 24.791 1.00 97.44 83 ASP A O 1
ATOM 652 N N . ILE A 1 84 ? -5.959 -7.055 23.291 1.00 96.75 84 ILE A N 1
ATOM 653 C CA . ILE A 1 84 ? -5.128 -7.203 22.091 1.00 96.75 84 ILE A CA 1
ATOM 654 C C . ILE A 1 84 ? -4.692 -5.833 21.573 1.00 96.75 84 ILE A C 1
ATOM 656 O O . ILE A 1 84 ? -3.516 -5.618 21.269 1.00 96.75 84 ILE A O 1
ATOM 660 N N . TYR A 1 85 ? -5.638 -4.899 21.454 1.00 97.31 85 TYR A N 1
ATOM 661 C CA . T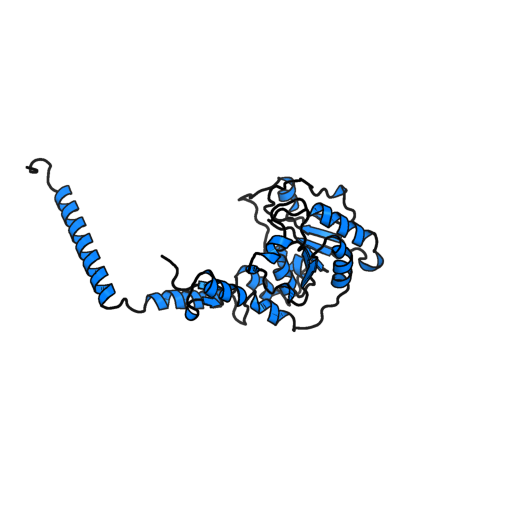YR A 1 85 ? -5.421 -3.641 20.739 1.00 97.31 85 TYR A CA 1
ATOM 662 C C . TYR A 1 85 ? -5.041 -2.465 21.647 1.00 97.31 85 TYR A C 1
ATOM 664 O O . TYR A 1 85 ? -4.478 -1.479 21.162 1.00 97.31 85 TYR A O 1
ATOM 672 N N . GLY A 1 86 ? -5.274 -2.547 22.958 1.00 96.81 86 GLY A N 1
ATOM 673 C CA . GLY A 1 86 ? -4.987 -1.467 23.900 1.00 96.81 86 GLY A CA 1
ATOM 674 C C . GLY A 1 86 ? -5.675 -0.158 23.502 1.00 96.81 86 GLY A C 1
ATOM 675 O O . GLY A 1 86 ? -6.874 -0.120 23.259 1.00 96.81 86 GLY A O 1
ATOM 676 N N . GLN A 1 87 ? -4.903 0.928 23.407 1.00 96.88 87 GLN A N 1
ATOM 677 C CA . GLN A 1 87 ? -5.390 2.257 22.995 1.00 96.88 87 GLN A CA 1
ATOM 678 C C . GLN A 1 87 ? -5.283 2.512 21.479 1.00 96.88 87 GLN A C 1
ATOM 680 O O . GLN A 1 87 ? -5.258 3.663 21.036 1.00 96.88 87 GLN A O 1
ATOM 685 N N . THR A 1 88 ? -5.141 1.458 20.675 1.00 98.12 88 THR A N 1
ATOM 686 C CA . THR A 1 88 ? -4.982 1.587 19.224 1.00 98.12 88 THR A CA 1
ATOM 687 C C . THR A 1 88 ? -6.242 2.154 18.587 1.00 98.12 88 THR A C 1
ATOM 689 O O . THR A 1 88 ? -7.344 1.681 18.844 1.00 98.12 88 THR A O 1
ATOM 692 N N . LYS A 1 89 ? -6.068 3.143 17.709 1.00 98.44 89 LYS A N 1
ATOM 693 C CA . LYS A 1 89 ? -7.144 3.682 16.865 1.00 98.44 89 LYS A CA 1
ATOM 694 C C . LYS A 1 89 ? -7.014 3.208 15.423 1.00 98.44 89 LYS A C 1
ATOM 696 O O . LYS A 1 89 ? -5.947 2.770 14.999 1.00 98.44 89 LYS A O 1
ATOM 701 N N . VAL A 1 90 ? -8.067 3.366 14.637 1.00 98.69 90 VAL A N 1
ATOM 702 C CA . VAL A 1 90 ? -8.002 3.269 13.178 1.00 98.69 90 VAL A CA 1
ATOM 703 C C . VAL A 1 90 ? -7.867 4.670 12.611 1.00 98.69 90 VAL A C 1
ATOM 705 O O . VAL A 1 90 ? -8.715 5.522 12.855 1.00 98.69 90 VAL A O 1
ATOM 708 N N . VAL A 1 91 ? -6.825 4.910 11.826 1.00 98.69 91 VAL A N 1
ATOM 709 C CA . VAL A 1 91 ? -6.732 6.101 10.981 1.00 98.69 91 VAL A CA 1
ATOM 710 C C . VAL A 1 91 ? -7.322 5.734 9.626 1.00 98.69 91 VAL A C 1
ATOM 712 O O . VAL A 1 91 ? -6.712 4.983 8.866 1.00 98.69 91 VAL A O 1
ATOM 715 N N . TYR A 1 92 ? -8.520 6.233 9.332 1.00 98.38 92 TYR A N 1
ATOM 716 C CA . TYR A 1 92 ? -9.167 6.067 8.038 1.00 98.38 92 TYR A CA 1
ATOM 717 C C . TYR A 1 92 ? -8.651 7.109 7.049 1.00 98.38 92 TYR A C 1
ATOM 719 O O . TYR A 1 92 ? -8.922 8.302 7.175 1.00 98.38 92 TYR A O 1
ATOM 727 N N . ARG A 1 93 ? -7.934 6.648 6.026 1.00 97.12 93 ARG A N 1
ATOM 728 C CA . ARG A 1 93 ? -7.461 7.452 4.905 1.00 97.12 93 ARG A CA 1
ATOM 729 C C . ARG A 1 93 ? -8.252 7.095 3.639 1.00 97.12 93 ARG A C 1
ATOM 731 O O . ARG A 1 93 ? -7.856 6.177 2.919 1.00 97.12 93 ARG A O 1
ATOM 738 N N . PRO A 1 94 ? -9.357 7.795 3.333 1.00 94.62 94 PRO A N 1
ATOM 739 C CA . PRO A 1 94 ? -10.114 7.574 2.100 1.00 94.62 94 PRO A CA 1
ATOM 740 C C . PRO A 1 94 ? -9.245 7.817 0.859 1.00 94.62 94 PRO A C 1
ATOM 742 O O . PRO A 1 94 ? -8.247 8.532 0.909 1.00 94.62 94 PRO A O 1
ATOM 745 N N . HIS A 1 95 ? -9.643 7.293 -0.299 1.00 92.62 95 HIS A N 1
ATOM 746 C CA . HIS A 1 95 ? -8.992 7.711 -1.541 1.00 92.62 95 HIS A CA 1
ATOM 747 C C . HIS A 1 95 ? -9.214 9.227 -1.763 1.00 92.62 95 HIS A C 1
ATOM 749 O O . HIS A 1 95 ? -10.340 9.691 -1.599 1.00 92.62 95 HIS A O 1
ATOM 755 N N . PRO A 1 96 ? -8.208 10.033 -2.157 1.00 89.50 96 PRO A N 1
ATOM 756 C CA . PRO A 1 96 ? -8.391 11.477 -2.369 1.00 89.50 96 PRO A CA 1
ATOM 757 C C . PRO A 1 96 ? -9.472 11.821 -3.400 1.00 89.50 96 PRO A C 1
ATOM 759 O O . PRO A 1 96 ? -10.148 12.839 -3.288 1.00 89.50 96 PRO A O 1
ATOM 762 N N . TRP A 1 97 ? -9.651 10.944 -4.388 1.00 87.62 97 TRP A N 1
ATOM 763 C CA . TRP A 1 97 ? -10.614 11.094 -5.477 1.00 87.62 97 TRP A CA 1
ATOM 764 C C . TRP A 1 97 ? -11.575 9.907 -5.472 1.00 87.62 97 TRP A C 1
ATOM 766 O O . TRP A 1 97 ? -11.485 9.016 -6.319 1.00 87.62 97 TRP A O 1
ATOM 776 N N . ARG A 1 98 ? -12.405 9.807 -4.429 1.00 85.81 98 ARG A N 1
ATOM 777 C CA . ARG A 1 98 ? -13.415 8.742 -4.322 1.00 85.81 98 ARG A CA 1
ATOM 778 C C . ARG A 1 98 ? -14.364 8.824 -5.511 1.00 85.81 98 ARG A C 1
ATOM 780 O O . ARG A 1 98 ? -14.779 9.922 -5.888 1.00 85.81 98 ARG A O 1
ATOM 787 N N . ARG A 1 99 ? -14.706 7.665 -6.066 1.00 83.06 99 ARG A N 1
ATOM 788 C CA . ARG A 1 99 ? -15.770 7.539 -7.061 1.00 83.06 99 ARG A CA 1
ATOM 789 C C . ARG A 1 99 ? -17.129 7.428 -6.377 1.00 83.06 99 ARG A C 1
ATOM 791 O O . ARG A 1 99 ? -17.224 7.081 -5.194 1.00 83.06 99 ARG A O 1
ATOM 798 N N . ASP A 1 100 ? -18.167 7.728 -7.139 1.00 81.00 100 ASP A N 1
ATOM 799 C CA . ASP A 1 100 ? -19.539 7.475 -6.720 1.00 81.00 100 ASP A CA 1
ATOM 800 C C . ASP A 1 100 ? -19.777 5.973 -6.567 1.00 81.00 100 ASP A C 1
ATOM 802 O O . ASP A 1 100 ? -19.134 5.148 -7.227 1.00 81.00 100 ASP A O 1
ATOM 806 N N . ARG A 1 101 ? -20.659 5.631 -5.630 1.00 80.94 101 ARG A N 1
ATOM 807 C CA . ARG A 1 101 ? -21.015 4.252 -5.301 1.00 80.94 101 ARG A CA 1
ATOM 808 C C . ARG A 1 101 ? -22.460 4.002 -5.707 1.00 80.94 101 ARG A C 1
ATOM 810 O O . ARG A 1 101 ? -23.248 4.937 -5.802 1.00 80.94 101 ARG A O 1
ATOM 817 N N . VAL A 1 102 ? -22.804 2.738 -5.944 1.00 78.69 102 VAL A N 1
ATOM 818 C CA . VAL A 1 102 ? -24.200 2.357 -6.232 1.00 78.69 102 VAL A CA 1
ATOM 819 C C . VAL A 1 102 ? -25.060 2.569 -4.986 1.00 78.69 102 VAL A C 1
ATOM 821 O O . VAL A 1 102 ? -26.164 3.097 -5.076 1.00 78.69 102 VAL A O 1
ATOM 824 N N . ALA A 1 103 ? -24.519 2.207 -3.821 1.00 78.88 103 ALA A N 1
ATOM 825 C CA . ALA A 1 103 ? -25.090 2.509 -2.519 1.00 78.88 103 ALA A CA 1
ATOM 826 C C . ALA A 1 103 ? -24.119 3.397 -1.734 1.00 78.88 103 ALA A C 1
ATOM 828 O O . ALA A 1 103 ? -22.954 3.052 -1.520 1.00 78.88 103 ALA A O 1
ATOM 829 N N . GLU A 1 104 ? -24.594 4.571 -1.330 1.00 77.19 104 GLU A N 1
ATOM 830 C CA . GLU A 1 104 ? -23.814 5.498 -0.520 1.00 77.19 104 GLU A CA 1
ATOM 831 C C . GLU A 1 104 ? -23.793 5.053 0.942 1.00 77.19 104 GLU A C 1
ATOM 833 O O . GLU A 1 104 ? -24.834 4.929 1.581 1.00 77.19 104 GLU A O 1
ATOM 838 N N . ALA A 1 105 ? -22.589 4.892 1.484 1.00 81.19 105 ALA A N 1
ATOM 839 C CA . ALA A 1 105 ? -22.339 4.670 2.902 1.00 81.19 105 ALA A CA 1
ATOM 840 C C . ALA A 1 105 ? -21.309 5.711 3.368 1.00 81.19 105 ALA A C 1
ATOM 842 O O . ALA A 1 105 ? -20.109 5.424 3.402 1.00 81.19 105 ALA A O 1
ATOM 843 N N . PRO A 1 106 ? -21.716 6.969 3.622 1.00 86.38 106 PRO A N 1
ATOM 844 C CA . PRO A 1 106 ? -20.776 8.007 4.016 1.00 86.38 106 PRO A CA 1
ATOM 845 C C . PRO A 1 106 ? -20.200 7.698 5.400 1.00 86.38 106 PRO A C 1
ATOM 847 O O . PRO A 1 106 ? -20.943 7.518 6.361 1.00 86.38 106 PRO A O 1
ATOM 850 N N . PHE A 1 107 ? -18.873 7.712 5.516 1.00 92.06 107 PHE A N 1
ATOM 851 C CA . PHE A 1 107 ? -18.210 7.727 6.816 1.00 92.06 107 PHE A CA 1
ATOM 852 C C . PHE A 1 107 ? -18.604 8.990 7.592 1.00 92.06 107 PHE A C 1
ATOM 854 O O . PHE A 1 107 ? -18.523 10.105 7.062 1.00 92.06 107 PHE A O 1
ATOM 861 N N . ARG A 1 108 ? -19.004 8.778 8.846 1.00 92.31 108 ARG A N 1
ATOM 862 C CA . ARG A 1 108 ? -19.376 9.779 9.845 1.00 92.31 108 ARG A CA 1
ATOM 863 C C . ARG A 1 108 ? -18.667 9.421 11.140 1.00 92.31 108 ARG A C 1
ATOM 865 O O . ARG A 1 108 ? -18.941 8.361 11.695 1.00 92.31 108 ARG A O 1
ATOM 872 N N . SER A 1 109 ? -17.735 10.254 11.592 1.00 92.81 109 SER A N 1
ATOM 873 C CA . SER A 1 109 ? -16.859 9.929 12.727 1.00 92.81 109 SER A CA 1
ATOM 874 C C . SER A 1 109 ? -17.620 9.604 14.012 1.00 92.81 109 SER A C 1
ATOM 876 O O . SER A 1 109 ? -17.169 8.775 14.788 1.00 92.81 109 SER A O 1
ATOM 878 N N . GLU A 1 110 ? -18.785 10.214 14.218 1.00 94.38 110 GLU A N 1
ATOM 879 C CA . GLU A 1 110 ? -19.654 10.005 15.377 1.00 94.38 110 GLU A CA 1
ATOM 880 C C . GLU A 1 110 ? -20.221 8.580 15.486 1.00 94.38 110 GLU A C 1
ATOM 882 O O . GLU A 1 110 ? -20.627 8.169 16.571 1.00 94.38 110 GLU A O 1
ATOM 887 N N . ASN A 1 111 ? -20.215 7.815 14.390 1.00 96.56 111 ASN A N 1
ATOM 888 C CA . ASN A 1 111 ? -20.683 6.429 14.372 1.00 96.56 111 ASN A CA 1
ATOM 889 C C . ASN A 1 111 ? -19.609 5.428 14.829 1.00 96.56 111 ASN A C 1
ATOM 891 O O . ASN A 1 111 ? -19.915 4.249 14.990 1.00 96.56 111 ASN A O 1
ATOM 895 N N . PHE A 1 112 ? -18.367 5.876 15.030 1.00 97.94 112 PHE A N 1
ATOM 896 C CA . PHE A 1 112 ? -17.226 5.017 15.333 1.00 97.94 112 PHE A CA 1
ATOM 897 C C . PHE A 1 112 ? -16.601 5.389 16.675 1.00 97.94 112 PHE A C 1
ATOM 899 O O . PHE A 1 112 ? -16.466 6.566 17.013 1.00 97.94 112 PHE A O 1
ATOM 906 N N . LYS A 1 113 ? -16.178 4.385 17.446 1.00 97.62 113 LYS A N 1
ATOM 907 C CA . LYS A 1 113 ? -15.553 4.600 18.765 1.00 97.62 113 LYS A CA 1
ATOM 908 C C . LYS A 1 113 ? -14.045 4.821 18.667 1.00 97.62 113 LYS A C 1
ATOM 910 O O . LYS A 1 113 ? -13.472 5.593 19.437 1.00 97.62 113 LYS A O 1
ATOM 915 N N . SER A 1 114 ? -13.417 4.146 17.714 1.00 97.56 114 SER A N 1
ATOM 916 C CA . SER A 1 114 ? -11.970 4.017 17.564 1.00 97.56 114 SER A CA 1
ATOM 917 C C . SER A 1 114 ? -11.474 4.450 16.183 1.00 97.56 114 SER A C 1
ATOM 919 O O . SER A 1 114 ? -10.263 4.456 15.968 1.00 97.56 114 SER A O 1
ATOM 921 N N . VAL A 1 115 ? -12.352 4.852 15.256 1.00 98.31 115 VAL A N 1
ATOM 922 C CA . VAL A 1 115 ? -11.964 5.346 13.922 1.00 98.31 115 VAL A CA 1
ATOM 923 C C . VAL A 1 115 ? -11.870 6.872 13.890 1.00 98.31 115 VAL A C 1
ATOM 925 O O . VAL A 1 115 ? -12.799 7.581 14.265 1.00 98.31 115 VAL A O 1
ATOM 928 N N . VAL A 1 116 ? -10.754 7.390 13.378 1.00 97.25 116 VAL A N 1
ATOM 929 C CA . VAL A 1 116 ? -10.543 8.814 13.090 1.00 97.25 116 VAL A CA 1
ATOM 930 C C . VAL A 1 116 ? -10.241 9.012 11.610 1.00 97.25 116 VAL A C 1
ATOM 932 O O . VAL A 1 116 ? -9.542 8.207 11.000 1.00 97.25 116 VAL A O 1
ATOM 935 N N . LEU A 1 117 ? -10.749 10.094 11.024 1.00 97.19 117 LEU A N 1
ATOM 936 C CA . LEU A 1 117 ? -10.427 10.467 9.649 1.00 97.19 117 LEU A CA 1
ATOM 937 C C . LEU A 1 117 ? -9.010 11.047 9.582 1.00 97.19 117 LEU A C 1
ATOM 939 O O . LEU A 1 117 ? -8.625 11.848 10.434 1.00 97.19 117 LEU A O 1
ATOM 943 N N . ASP A 1 118 ? -8.245 10.667 8.562 1.00 97.56 118 ASP A N 1
ATOM 944 C CA . ASP A 1 118 ? -6.921 11.229 8.308 1.00 97.56 118 ASP A CA 1
ATOM 945 C C . ASP A 1 118 ? -7.019 12.763 8.155 1.00 97.56 118 ASP A C 1
ATOM 947 O O . ASP A 1 118 ? -7.699 13.242 7.234 1.00 97.56 118 ASP A O 1
ATOM 951 N N . PRO A 1 119 ? -6.339 13.553 9.013 1.00 95.31 119 PRO A N 1
ATOM 952 C CA . PRO A 1 119 ? -6.441 15.010 8.999 1.00 95.31 119 PRO A CA 1
ATOM 953 C C . PRO A 1 119 ? -6.075 15.642 7.655 1.00 95.31 119 PRO A C 1
ATOM 955 O O . PRO A 1 119 ? -6.626 16.684 7.292 1.00 95.31 119 PRO A O 1
ATOM 958 N N . GLN A 1 120 ? -5.177 15.013 6.891 1.00 95.19 120 GLN A N 1
ATOM 959 C CA . GLN A 1 120 ? -4.777 15.511 5.579 1.00 95.19 120 GLN A CA 1
ATOM 960 C C . GLN A 1 120 ? -5.932 15.445 4.572 1.00 95.19 120 GLN A C 1
ATOM 962 O O . GLN A 1 120 ? -5.990 16.255 3.646 1.00 95.19 120 GLN A O 1
ATOM 967 N N . LEU A 1 121 ? -6.849 14.487 4.743 1.00 93.19 121 LEU A N 1
ATOM 968 C CA . LEU A 1 121 ? -7.965 14.262 3.827 1.00 93.19 121 LEU A CA 1
ATOM 969 C C . LEU A 1 121 ? -9.303 14.781 4.354 1.00 93.19 121 LEU A C 1
ATOM 971 O O . LEU A 1 121 ? -10.222 14.915 3.551 1.00 93.19 121 LEU A O 1
ATOM 975 N N . ALA A 1 122 ? -9.416 15.119 5.642 1.00 91.69 122 ALA A N 1
ATOM 976 C CA . ALA A 1 122 ? -10.676 15.514 6.274 1.00 91.69 122 ALA A CA 1
ATOM 977 C C . ALA A 1 122 ? -11.418 16.630 5.520 1.00 91.69 122 ALA A C 1
ATOM 979 O O . ALA A 1 122 ? -12.549 16.443 5.074 1.00 91.69 122 ALA A O 1
ATOM 980 N N . LYS A 1 123 ? -10.735 17.749 5.243 1.00 87.69 123 LYS A N 1
ATOM 981 C CA . LYS A 1 123 ? -11.333 18.879 4.507 1.00 87.69 123 LYS A CA 1
ATOM 982 C C . LYS A 1 123 ? -11.778 18.503 3.092 1.00 87.69 123 LYS A C 1
ATOM 984 O O . LYS A 1 123 ? -12.772 19.022 2.597 1.00 87.69 123 LYS A O 1
ATOM 989 N N . ASN A 1 124 ? -11.019 17.648 2.408 1.00 87.50 124 ASN A N 1
ATOM 990 C CA . ASN A 1 124 ? -11.361 17.209 1.056 1.00 87.50 124 ASN A CA 1
ATOM 991 C C . ASN A 1 124 ? -12.535 16.222 1.074 1.00 87.50 124 ASN A C 1
ATOM 993 O O . ASN A 1 124 ? -13.407 16.278 0.217 1.00 87.50 124 ASN A O 1
ATOM 997 N N . TYR A 1 125 ? -12.575 15.353 2.081 1.00 87.06 125 TYR A N 1
ATOM 998 C CA . TYR A 1 125 ? -13.646 14.394 2.293 1.00 87.06 125 TYR A CA 1
ATOM 999 C C . TYR A 1 125 ? -15.001 15.085 2.505 1.00 87.06 125 TYR A C 1
ATOM 1001 O O . TYR A 1 125 ? -15.989 14.676 1.895 1.00 87.06 125 TYR A O 1
ATOM 1009 N N . GLU A 1 126 ? -15.030 16.145 3.319 1.00 85.25 126 GLU A N 1
ATOM 1010 C CA . GLU A 1 126 ? -16.227 16.951 3.611 1.00 85.25 126 GLU A CA 1
ATOM 1011 C C . GLU A 1 126 ? -16.741 17.731 2.393 1.00 85.25 126 GLU A C 1
ATOM 1013 O O . GLU A 1 126 ? -17.944 17.935 2.251 1.00 85.25 126 GLU A O 1
ATOM 1018 N N . ARG A 1 127 ? -15.846 18.141 1.485 1.00 83.19 127 ARG A N 1
ATOM 1019 C CA . ARG A 1 127 ? -16.213 18.860 0.251 1.00 83.19 127 ARG A CA 1
ATOM 1020 C C . ARG A 1 127 ? -16.932 17.985 -0.776 1.00 83.19 127 ARG A C 1
ATOM 1022 O O . ARG A 1 127 ? -17.562 18.532 -1.677 1.00 83.19 127 ARG A O 1
ATOM 1029 N N . GLY A 1 128 ? -16.837 16.661 -0.660 1.00 77.56 128 GLY A N 1
ATOM 1030 C CA . GLY A 1 128 ? -17.525 15.713 -1.534 1.00 77.56 128 GLY A CA 1
ATOM 1031 C C . GLY A 1 128 ? -16.596 14.717 -2.231 1.00 77.56 128 GLY A C 1
ATOM 1032 O O . GLY A 1 128 ? -15.539 14.338 -1.718 1.00 77.56 128 GLY A O 1
ATOM 1033 N N . LYS A 1 129 ? -17.050 14.218 -3.383 1.00 77.31 129 LYS A N 1
ATOM 1034 C CA . LYS A 1 129 ? -16.386 13.185 -4.194 1.00 77.31 129 LYS A CA 1
ATOM 1035 C C . LYS A 1 129 ? -15.797 13.773 -5.476 1.00 77.31 129 LYS A C 1
ATOM 1037 O O . LYS A 1 129 ? -16.087 14.909 -5.836 1.00 77.31 129 LYS A O 1
ATOM 1042 N N . GLY A 1 130 ? -14.996 12.972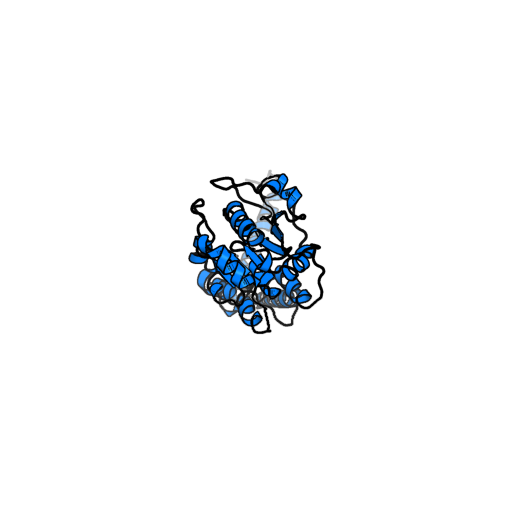 -6.178 1.00 71.00 130 GLY A N 1
ATOM 1043 C CA . GLY A 1 130 ? -14.421 13.343 -7.469 1.00 71.00 130 GLY A CA 1
ATOM 1044 C C . GLY A 1 130 ? -13.022 13.956 -7.400 1.00 71.00 130 GLY A C 1
ATOM 1045 O O . GLY A 1 130 ? -12.416 14.114 -6.338 1.00 71.00 130 GLY A O 1
ATOM 1046 N N . TRP A 1 131 ? -12.471 14.230 -8.582 1.00 73.50 131 TRP A N 1
ATOM 1047 C CA . TRP A 1 131 ? -11.162 14.856 -8.722 1.00 73.50 131 TRP A CA 1
ATOM 1048 C C . TRP A 1 131 ? -11.264 16.361 -8.485 1.00 73.50 131 TRP A C 1
ATOM 1050 O O . TRP A 1 131 ? -12.072 17.040 -9.115 1.00 73.50 131 TRP A O 1
ATOM 1060 N N . ILE A 1 132 ? -10.412 16.880 -7.602 1.00 75.88 132 ILE A N 1
ATOM 1061 C CA . ILE A 1 132 ? -10.282 18.313 -7.349 1.00 75.88 132 ILE A CA 1
ATOM 1062 C C . ILE A 1 132 ? -8.860 18.715 -7.724 1.00 75.88 132 ILE A C 1
ATOM 1064 O O . ILE A 1 132 ? -7.913 18.344 -7.034 1.00 75.88 132 ILE A O 1
ATOM 1068 N N . ALA A 1 133 ? -8.716 19.490 -8.803 1.00 73.56 133 ALA A N 1
ATOM 1069 C CA . ALA A 1 133 ? -7.421 19.934 -9.329 1.00 73.56 133 ALA A CA 1
ATOM 1070 C C . ALA A 1 133 ? -6.527 20.593 -8.271 1.00 73.56 133 ALA A C 1
ATOM 1072 O O . ALA A 1 133 ? -5.311 20.435 -8.281 1.00 73.56 133 ALA A O 1
ATOM 1073 N N . SER A 1 134 ? -7.145 21.337 -7.353 1.00 81.69 134 SER A N 1
ATOM 1074 C CA . SER A 1 134 ? -6.455 22.109 -6.323 1.00 81.69 134 SER A CA 1
ATOM 1075 C C . SER A 1 134 ? -6.071 21.294 -5.088 1.00 81.69 134 SER A C 1
ATOM 1077 O O . SER A 1 134 ? -5.545 21.869 -4.137 1.00 81.69 134 SER A O 1
ATOM 1079 N N . PHE A 1 135 ? -6.395 19.999 -5.035 1.00 86.94 135 PHE A N 1
ATOM 1080 C CA . PHE A 1 135 ? -6.102 19.159 -3.880 1.00 86.94 135 PHE A CA 1
ATOM 1081 C C . PHE A 1 135 ? -5.174 18.007 -4.249 1.00 86.94 135 PHE A C 1
ATOM 1083 O O . PHE A 1 135 ? -5.530 17.095 -4.999 1.00 86.94 135 PHE A O 1
ATOM 1090 N N . GLN A 1 136 ? -3.998 18.022 -3.631 1.00 87.69 136 GLN A N 1
ATOM 1091 C CA . GLN A 1 136 ? -3.047 16.930 -3.657 1.00 87.69 136 GLN A CA 1
ATOM 1092 C C . GLN A 1 136 ? -2.550 16.700 -2.229 1.00 87.69 136 GLN A C 1
ATOM 1094 O O . GLN A 1 136 ? -2.103 17.653 -1.587 1.00 87.69 136 GLN A O 1
ATOM 1099 N N . PRO A 1 137 ? -2.629 15.467 -1.703 1.00 91.56 137 PRO A N 1
ATOM 1100 C CA . PRO A 1 137 ? -2.034 15.171 -0.413 1.00 91.56 137 PRO A CA 1
ATOM 1101 C C . PRO A 1 137 ? -0.518 15.397 -0.459 1.00 91.56 137 PRO A C 1
ATOM 1103 O O . PRO A 1 137 ? 0.144 15.006 -1.420 1.00 91.56 137 PRO A O 1
ATOM 1106 N N . ASP A 1 138 ? 0.029 15.998 0.593 1.00 94.25 138 ASP A N 1
ATOM 1107 C CA . ASP A 1 138 ? 1.471 16.128 0.782 1.00 94.25 138 ASP A CA 1
ATOM 1108 C C . ASP A 1 138 ? 2.101 14.740 0.956 1.00 94.25 138 ASP A C 1
ATOM 1110 O O . ASP A 1 138 ? 1.793 14.000 1.894 1.00 94.25 138 ASP A O 1
ATOM 1114 N N . VAL A 1 139 ? 2.975 14.393 0.016 1.00 92.25 139 VAL A N 1
ATOM 1115 C CA . VAL A 1 139 ? 3.651 13.096 -0.065 1.00 92.25 139 VAL A CA 1
ATOM 1116 C C . VAL A 1 139 ? 4.701 12.906 1.031 1.00 92.25 139 VAL A C 1
ATOM 1118 O O . VAL A 1 139 ? 5.006 11.766 1.375 1.00 92.25 139 VAL A O 1
ATOM 1121 N N . SER A 1 140 ? 5.212 13.987 1.631 1.00 94.44 140 SER A N 1
ATOM 1122 C CA . SER A 1 140 ? 6.188 13.913 2.729 1.00 94.44 140 SER A CA 1
ATOM 1123 C C . SER A 1 140 ? 5.581 13.375 4.034 1.00 94.44 140 SER A C 1
ATOM 1125 O O . SER A 1 140 ? 6.294 12.857 4.890 1.00 94.44 140 SER A O 1
ATOM 1127 N N . TYR A 1 141 ? 4.249 13.407 4.153 1.00 96.81 14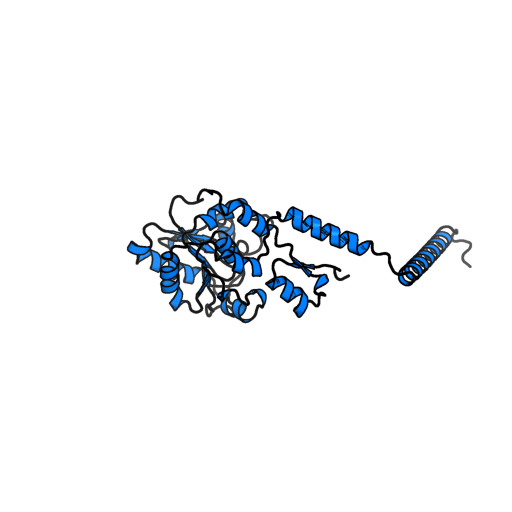1 TYR A N 1
ATOM 1128 C CA . TYR A 1 141 ? 3.488 12.838 5.270 1.00 96.81 141 TYR A CA 1
ATOM 1129 C C . TYR A 1 141 ? 3.512 11.297 5.299 1.00 96.81 141 TYR A C 1
ATOM 1131 O O . TYR A 1 141 ? 3.419 10.672 6.359 1.00 96.81 141 TYR A O 1
ATOM 1139 N N . TYR A 1 142 ? 3.634 10.664 4.130 1.00 97.00 142 TYR A N 1
ATOM 1140 C CA . TYR A 1 142 ? 3.363 9.238 3.950 1.00 97.00 142 TYR A CA 1
ATOM 1141 C C . TYR A 1 142 ? 4.401 8.333 4.628 1.00 97.00 142 TYR A C 1
ATOM 1143 O O . TYR A 1 142 ? 3.989 7.347 5.241 1.00 97.00 142 TYR A O 1
ATOM 1151 N N . PRO A 1 143 ? 5.718 8.632 4.590 1.00 97.94 143 PRO A N 1
ATOM 1152 C CA . PRO A 1 143 ? 6.708 7.861 5.331 1.00 97.94 143 PRO A CA 1
ATOM 1153 C C . PRO A 1 143 ? 6.390 7.731 6.821 1.00 97.94 143 PRO A C 1
ATOM 1155 O O . PRO A 1 143 ? 6.385 6.620 7.345 1.00 97.94 143 PRO A O 1
ATOM 1158 N N . GLY A 1 144 ? 6.065 8.840 7.495 1.00 98.12 144 GLY A N 1
ATOM 1159 C CA . GLY A 1 144 ? 5.717 8.835 8.920 1.00 98.12 144 GLY A CA 1
ATOM 1160 C C . GLY A 1 144 ? 4.428 8.066 9.203 1.00 98.12 144 GLY A C 1
ATOM 1161 O O . GLY A 1 144 ? 4.370 7.311 10.175 1.00 98.12 144 GLY A O 1
ATOM 1162 N N . LEU A 1 145 ? 3.428 8.204 8.327 1.00 98.44 145 LEU A N 1
ATOM 1163 C CA . LEU A 1 145 ? 2.146 7.502 8.410 1.00 98.44 145 LEU A CA 1
ATOM 1164 C C . LEU A 1 145 ? 2.285 5.977 8.244 1.00 98.44 145 LEU A C 1
ATOM 1166 O O . LEU A 1 145 ? 1.758 5.192 9.025 1.00 98.44 145 LEU A O 1
ATOM 1170 N N . LEU A 1 146 ? 2.985 5.525 7.209 1.00 98.12 146 LEU A N 1
ATOM 1171 C CA . LEU A 1 146 ? 3.101 4.096 6.914 1.00 98.12 146 LEU A CA 1
ATOM 1172 C C . LEU A 1 146 ? 4.074 3.416 7.875 1.00 98.12 146 LEU A C 1
ATOM 1174 O O . LEU A 1 146 ? 3.788 2.340 8.399 1.00 98.12 146 LEU A O 1
ATOM 1178 N N . LYS A 1 147 ? 5.214 4.058 8.157 1.00 96.94 147 LYS A N 1
ATOM 1179 C CA . LYS A 1 147 ? 6.243 3.491 9.028 1.00 96.94 147 LYS A CA 1
ATOM 1180 C C . LYS A 1 147 ? 5.774 3.322 10.467 1.00 96.94 147 LYS A C 1
ATOM 1182 O O . LYS A 1 147 ? 6.306 2.444 11.133 1.00 96.94 147 LYS A O 1
ATOM 1187 N N . ASN A 1 148 ? 4.840 4.126 10.968 1.00 97.88 148 ASN A N 1
ATOM 1188 C CA . ASN A 1 148 ? 4.418 4.049 12.370 1.00 97.88 148 ASN A CA 1
ATOM 1189 C C . ASN A 1 148 ? 3.111 3.271 12.591 1.00 97.88 148 ASN A C 1
ATOM 1191 O O . ASN A 1 148 ? 2.764 2.994 13.741 1.00 97.88 148 ASN A O 1
ATOM 1195 N N . ALA A 1 149 ? 2.426 2.853 11.523 1.00 98.12 149 ALA A N 1
ATOM 1196 C CA . ALA A 1 149 ? 1.263 1.982 11.631 1.00 98.12 149 ALA A CA 1
ATOM 1197 C C . ALA A 1 149 ? 1.633 0.627 12.273 1.00 98.12 149 ALA A C 1
ATOM 1199 O O . ALA A 1 149 ? 2.695 0.053 12.021 1.00 98.12 149 ALA A O 1
ATOM 1200 N N . LYS A 1 150 ? 0.744 0.082 13.104 1.00 97.38 150 LYS A N 1
ATOM 1201 C CA . LYS A 1 150 ? 0.872 -1.282 13.649 1.00 97.38 150 LYS A CA 1
ATOM 1202 C C . LYS A 1 150 ? 0.481 -2.344 12.626 1.00 97.38 150 LYS A C 1
ATOM 1204 O O . LYS A 1 150 ? 1.055 -3.425 12.611 1.00 97.38 150 LYS A O 1
ATOM 1209 N N . LEU A 1 151 ? -0.464 -1.997 11.763 1.00 98.19 151 LEU A N 1
ATOM 1210 C CA . LEU A 1 151 ? -0.991 -2.805 10.674 1.00 98.19 151 LEU A CA 1
ATOM 1211 C C . LEU A 1 151 ? -1.537 -1.843 9.616 1.00 98.19 151 LEU A C 1
ATOM 1213 O O . LEU A 1 151 ? -2.075 -0.787 9.970 1.00 98.19 151 LEU A O 1
ATOM 1217 N N . VAL A 1 152 ? -1.421 -2.205 8.342 1.00 98.56 152 VAL A N 1
ATOM 1218 C CA . VAL A 1 152 ? -2.100 -1.498 7.250 1.00 98.56 152 VAL A CA 1
ATOM 1219 C C . VAL A 1 152 ? -3.191 -2.398 6.684 1.00 98.56 152 VAL A C 1
ATOM 1221 O O . VAL A 1 152 ? -2.956 -3.569 6.406 1.00 98.56 152 VAL A O 1
ATOM 1224 N N . VAL A 1 153 ? -4.395 -1.865 6.530 1.00 98.69 153 VAL A N 1
ATOM 1225 C CA . VAL A 1 153 ? -5.558 -2.579 5.999 1.00 98.69 153 VAL A CA 1
ATOM 1226 C C . VAL A 1 153 ? -6.133 -1.764 4.854 1.00 98.69 153 VAL A C 1
ATOM 1228 O O . VAL A 1 153 ? -6.192 -0.541 4.930 1.00 98.69 153 VAL A O 1
ATOM 1231 N N . GLY A 1 154 ? -6.567 -2.408 3.785 1.00 97.75 154 GLY A N 1
ATOM 1232 C CA . GLY A 1 154 ? -7.296 -1.705 2.738 1.00 97.75 154 GLY A CA 1
ATOM 1233 C C . GLY A 1 154 ? -7.474 -2.543 1.485 1.00 97.75 154 GLY A C 1
ATOM 1234 O O . GLY A 1 154 ? -6.867 -3.609 1.369 1.00 97.75 154 GLY A O 1
ATOM 1235 N N . PRO A 1 155 ? -8.299 -2.090 0.532 1.00 95.75 155 PRO A N 1
ATOM 1236 C CA . PRO A 1 155 ? -8.413 -2.745 -0.761 1.00 95.75 155 PRO A CA 1
ATOM 1237 C C . PRO A 1 155 ? -7.114 -2.637 -1.567 1.00 95.75 155 PRO A C 1
ATOM 1239 O O . PRO A 1 155 ? -6.145 -2.008 -1.145 1.00 95.75 155 PRO A O 1
ATOM 1242 N N . LEU A 1 156 ? -7.094 -3.218 -2.765 1.00 93.75 156 LEU A N 1
ATOM 1243 C CA . LEU A 1 156 ? -5.913 -3.216 -3.631 1.00 93.75 156 LEU A CA 1
ATOM 1244 C C . LEU A 1 156 ? -5.494 -1.787 -4.031 1.00 93.75 156 LEU A C 1
ATOM 1246 O O . LEU A 1 156 ? -6.087 -1.156 -4.908 1.00 93.75 156 LEU A O 1
ATOM 1250 N N . THR A 1 157 ? -4.444 -1.277 -3.384 1.00 93.75 157 THR A N 1
ATOM 1251 C CA . THR A 1 157 ? -3.843 0.042 -3.627 1.00 93.75 157 THR A CA 1
ATOM 1252 C C . THR A 1 157 ? -2.323 -0.033 -3.531 1.00 93.75 157 THR A C 1
ATOM 1254 O O . THR A 1 157 ? -1.768 -0.895 -2.848 1.00 93.75 157 THR A O 1
ATOM 1257 N N . THR A 1 158 ? -1.617 0.906 -4.164 1.00 93.56 158 THR A N 1
ATOM 1258 C CA . THR A 1 158 ? -0.153 0.978 -4.054 1.00 93.56 158 THR A CA 1
ATOM 1259 C C . THR A 1 158 ? 0.316 1.278 -2.633 1.00 93.56 158 THR A C 1
ATOM 1261 O O . THR A 1 158 ? 1.434 0.910 -2.292 1.00 93.56 158 THR A O 1
ATOM 1264 N N . MET A 1 159 ? -0.525 1.885 -1.782 1.00 96.44 159 MET A N 1
ATOM 1265 C CA . MET A 1 159 ? -0.175 2.130 -0.375 1.00 96.44 159 MET A CA 1
ATOM 1266 C C . MET A 1 159 ? 0.091 0.833 0.403 1.00 96.44 159 MET A C 1
ATOM 1268 O O . MET A 1 159 ? 0.865 0.849 1.356 1.00 96.44 159 MET A O 1
ATOM 1272 N N . LEU A 1 160 ? -0.479 -0.299 -0.034 1.00 96.38 160 LEU A N 1
ATOM 1273 C CA . LEU A 1 160 ? -0.160 -1.614 0.524 1.00 96.38 160 LEU A CA 1
ATOM 1274 C C . LEU A 1 160 ? 1.310 -1.976 0.257 1.00 96.38 160 LEU A C 1
ATOM 1276 O O . LEU A 1 160 ? 2.025 -2.387 1.164 1.00 96.38 160 LEU A O 1
ATOM 1280 N N . MET A 1 161 ? 1.794 -1.735 -0.963 1.00 95.44 161 MET A N 1
ATOM 1281 C CA . MET A 1 161 ? 3.199 -1.957 -1.320 1.00 95.44 161 MET A CA 1
ATOM 1282 C C . MET A 1 161 ? 4.134 -0.973 -0.604 1.00 95.44 161 MET A C 1
ATOM 1284 O O . MET A 1 161 ? 5.203 -1.363 -0.142 1.00 95.44 161 MET A O 1
ATOM 1288 N N . GLU A 1 162 ? 3.720 0.288 -0.457 1.00 96.19 162 GLU A N 1
ATOM 1289 C CA . GLU A 1 162 ? 4.470 1.306 0.297 1.00 96.19 162 GLU A CA 1
ATOM 1290 C C . GLU A 1 162 ? 4.644 0.893 1.774 1.00 96.19 162 GLU A C 1
ATOM 1292 O O . GLU A 1 162 ? 5.722 1.056 2.347 1.00 96.19 162 GLU A O 1
ATOM 1297 N N . ALA A 1 163 ? 3.618 0.287 2.383 1.00 96.44 163 ALA A N 1
ATOM 1298 C CA . ALA A 1 163 ? 3.690 -0.264 3.737 1.00 96.44 163 ALA A CA 1
ATOM 1299 C C . ALA A 1 163 ? 4.670 -1.446 3.843 1.00 96.44 163 ALA A C 1
ATOM 1301 O O . ALA A 1 163 ? 5.442 -1.529 4.805 1.00 96.44 163 ALA A O 1
ATOM 1302 N N . LEU A 1 164 ? 4.684 -2.333 2.842 1.00 94.94 164 LEU A N 1
ATOM 1303 C CA . LEU A 1 164 ? 5.614 -3.464 2.790 1.00 94.94 164 LEU A CA 1
ATOM 1304 C C . LEU A 1 164 ? 7.077 -3.005 2.705 1.00 94.94 164 LEU A C 1
ATOM 1306 O O . LEU A 1 164 ? 7.934 -3.625 3.338 1.00 94.94 164 LEU A O 1
ATOM 1310 N N . ILE A 1 165 ? 7.375 -1.888 2.022 1.00 94.75 165 ILE A N 1
ATOM 1311 C CA . ILE A 1 165 ? 8.725 -1.290 2.023 1.00 94.75 165 ILE A CA 1
ATOM 1312 C C . ILE A 1 165 ? 9.164 -0.976 3.460 1.00 94.75 165 ILE A C 1
ATOM 1314 O O . ILE A 1 165 ? 10.295 -1.279 3.830 1.00 94.75 165 ILE A O 1
ATOM 1318 N N . PHE A 1 166 ? 8.271 -0.462 4.312 1.00 94.56 166 PHE A N 1
ATOM 1319 C CA . PHE A 1 166 ? 8.543 -0.230 5.738 1.00 94.56 166 PHE A CA 1
ATOM 1320 C C . PHE A 1 166 ? 8.463 -1.477 6.623 1.00 94.56 166 PHE A C 1
ATOM 1322 O O . PHE A 1 166 ? 8.497 -1.350 7.850 1.00 94.56 166 PHE A O 1
ATOM 1329 N N . ARG A 1 167 ? 8.389 -2.672 6.028 1.00 93.19 167 ARG A N 1
ATOM 1330 C CA . ARG A 1 167 ? 8.281 -3.952 6.736 1.00 93.19 167 ARG A CA 1
ATOM 1331 C C . ARG A 1 167 ? 7.071 -3.967 7.673 1.00 93.19 167 ARG A C 1
ATOM 1333 O O . ARG A 1 167 ? 7.193 -4.363 8.828 1.00 93.19 167 ARG A O 1
ATOM 1340 N N . ARG A 1 168 ? 5.921 -3.483 7.203 1.00 94.31 168 ARG A N 1
ATOM 1341 C CA . ARG A 1 168 ? 4.651 -3.532 7.942 1.00 94.31 168 ARG A CA 1
ATOM 1342 C C . ARG A 1 168 ? 3.842 -4.744 7.510 1.00 94.31 168 ARG A C 1
ATOM 1344 O O . ARG A 1 168 ? 3.907 -5.132 6.349 1.00 94.31 168 ARG A O 1
ATOM 1351 N N . GLU A 1 169 ? 3.090 -5.337 8.438 1.00 95.44 169 GLU A N 1
ATOM 1352 C CA . GLU A 1 169 ? 2.057 -6.294 8.047 1.00 95.44 169 GLU A CA 1
ATOM 1353 C C . GLU A 1 169 ? 0.942 -5.545 7.322 1.00 95.44 169 GLU A C 1
ATOM 1355 O O . GLU A 1 169 ? 0.600 -4.404 7.667 1.00 95.44 169 GLU A O 1
ATOM 1360 N N . VAL A 1 170 ? 0.374 -6.212 6.327 1.00 97.06 170 VAL A N 1
ATOM 1361 C CA . VAL A 1 170 ? -0.676 -5.677 5.481 1.00 97.06 170 VAL A CA 1
ATOM 1362 C C . VAL A 1 170 ? -1.790 -6.704 5.333 1.00 97.06 170 VAL A C 1
ATOM 1364 O O . VAL A 1 170 ? -1.531 -7.876 5.066 1.00 97.06 170 VAL A O 1
ATOM 1367 N N . VAL A 1 171 ? -3.036 -6.258 5.473 1.00 98.31 171 VAL A N 1
ATOM 1368 C CA . VAL A 1 171 ? -4.228 -7.028 5.106 1.00 98.31 171 VAL A CA 1
ATOM 1369 C C . VAL A 1 171 ? -4.876 -6.371 3.889 1.00 98.31 171 VAL A C 1
ATOM 1371 O O . VAL A 1 171 ? -5.478 -5.301 3.990 1.00 98.31 171 VAL A O 1
ATOM 1374 N N . ALA A 1 172 ? -4.743 -7.021 2.736 1.00 97.81 172 ALA A N 1
ATOM 1375 C CA . ALA A 1 172 ? -5.423 -6.656 1.505 1.00 97.81 172 ALA A CA 1
ATOM 1376 C C . ALA A 1 172 ? -6.866 -7.171 1.524 1.00 97.81 172 ALA A C 1
ATOM 1378 O O . ALA A 1 172 ? -7.114 -8.370 1.674 1.00 97.81 172 ALA A O 1
ATOM 1379 N N . LEU A 1 173 ? -7.825 -6.269 1.339 1.00 97.69 173 LEU A N 1
ATOM 1380 C CA . LEU A 1 173 ? -9.229 -6.614 1.146 1.00 97.69 173 LEU A CA 1
ATOM 1381 C C . LEU A 1 173 ? -9.422 -7.017 -0.316 1.00 97.69 173 LEU A C 1
ATOM 1383 O O . LEU A 1 173 ? -9.249 -6.198 -1.220 1.00 97.69 173 LEU A O 1
ATOM 1387 N N . ALA A 1 174 ? -9.751 -8.285 -0.537 1.00 96.25 174 ALA A N 1
ATOM 1388 C CA . ALA A 1 174 ? -9.913 -8.898 -1.850 1.00 96.25 174 ALA A CA 1
ATOM 1389 C C . ALA A 1 174 ? -11.213 -9.707 -1.912 1.00 96.25 174 ALA A C 1
ATOM 1391 O O . ALA A 1 174 ? -11.235 -10.835 -2.395 1.00 96.25 174 ALA A O 1
ATOM 1392 N N . TYR A 1 175 ? -12.289 -9.128 -1.381 1.00 95.44 175 TYR A N 1
ATOM 1393 C CA . TYR A 1 175 ? -13.636 -9.681 -1.449 1.00 95.44 175 TYR A CA 1
ATOM 1394 C C . TYR A 1 175 ? -14.569 -8.772 -2.250 1.00 95.44 175 TYR A C 1
ATOM 1396 O O . TYR A 1 175 ? -14.299 -7.584 -2.449 1.00 95.44 175 TYR A O 1
ATOM 1404 N N . ASP A 1 176 ? -15.662 -9.359 -2.729 1.00 92.94 176 ASP A N 1
ATOM 1405 C CA . ASP A 1 176 ? -16.790 -8.630 -3.299 1.00 92.94 176 ASP A CA 1
ATOM 1406 C C . ASP A 1 176 ? -17.698 -8.153 -2.155 1.00 92.94 176 ASP A C 1
ATOM 1408 O O . ASP A 1 176 ? -18.014 -8.932 -1.253 1.00 92.94 176 ASP A O 1
ATOM 1412 N N . ASP A 1 177 ? -18.080 -6.876 -2.170 1.00 89.38 177 ASP A N 1
ATOM 1413 C CA . ASP A 1 177 ? -19.001 -6.299 -1.184 1.00 89.38 177 ASP A CA 1
ATOM 1414 C C . ASP A 1 177 ? -20.475 -6.584 -1.521 1.00 89.38 177 ASP A C 1
ATOM 1416 O O . ASP A 1 177 ? -21.369 -6.238 -0.752 1.00 89.38 177 ASP A O 1
ATOM 1420 N N . GLY A 1 178 ? -20.742 -7.227 -2.663 1.00 89.88 178 GLY A N 1
ATOM 1421 C CA . GLY A 1 178 ? -22.083 -7.554 -3.140 1.00 89.88 178 GLY A CA 1
ATOM 1422 C C . GLY A 1 178 ? -22.858 -6.349 -3.675 1.00 89.88 178 GLY A C 1
ATOM 1423 O O . GLY A 1 178 ? -24.011 -6.506 -4.075 1.00 89.88 178 GLY A O 1
ATOM 1424 N N . LEU A 1 179 ? -22.246 -5.161 -3.701 1.00 86.19 179 LEU A N 1
ATOM 1425 C CA . LEU A 1 179 ? -22.880 -3.906 -4.103 1.00 86.19 179 LEU A CA 1
ATOM 1426 C C . LEU A 1 179 ? -22.372 -3.425 -5.462 1.00 86.19 179 LEU A C 1
ATOM 1428 O O . LEU A 1 179 ? -23.146 -2.894 -6.264 1.00 86.19 179 LEU A O 1
ATOM 1432 N N . HIS A 1 180 ? -21.076 -3.590 -5.736 1.00 85.56 180 HIS A N 1
ATOM 1433 C CA . HIS A 1 180 ? -20.429 -2.971 -6.889 1.00 85.56 180 HIS A CA 1
ATOM 1434 C C . HIS A 1 180 ? -20.069 -3.969 -7.997 1.00 85.56 180 HIS A C 1
ATOM 1436 O O . HIS A 1 180 ? -19.534 -5.054 -7.771 1.00 85.56 180 HIS A O 1
ATOM 1442 N N . TYR A 1 181 ? -20.308 -3.570 -9.255 1.00 84.25 181 TYR A N 1
ATOM 1443 C CA . TYR A 1 181 ? -19.934 -4.392 -10.412 1.00 84.25 181 TYR A CA 1
ATOM 1444 C C . TYR A 1 181 ? -18.422 -4.637 -10.473 1.00 84.25 181 TYR A C 1
ATOM 1446 O O . TYR A 1 181 ? -17.992 -5.768 -10.687 1.00 84.25 181 TYR A O 1
ATOM 1454 N N . THR A 1 182 ? -17.614 -3.600 -10.248 1.00 85.00 182 THR A N 1
ATOM 1455 C CA . THR A 1 182 ? -16.167 -3.725 -10.032 1.00 85.00 182 THR A CA 1
ATOM 1456 C C . THR A 1 182 ? -15.891 -3.863 -8.543 1.00 85.00 182 THR A C 1
ATOM 1458 O O . THR A 1 182 ? -16.401 -3.056 -7.776 1.00 85.00 182 THR A O 1
ATOM 1461 N N . SER A 1 183 ? -15.044 -4.811 -8.151 1.00 89.81 183 SER A N 1
ATOM 1462 C CA . SER A 1 183 ? -14.672 -5.047 -6.754 1.00 89.81 183 SER A CA 1
ATOM 1463 C C . SER A 1 183 ? -13.180 -5.382 -6.635 1.00 89.81 183 SER A C 1
ATOM 1465 O O . SER A 1 183 ? -12.554 -5.748 -7.638 1.00 89.81 183 SER A O 1
ATOM 1467 N N . PRO A 1 184 ? -12.589 -5.279 -5.432 1.00 92.31 184 PRO A N 1
ATOM 1468 C CA . PRO A 1 184 ? -11.223 -5.734 -5.185 1.00 92.31 184 PRO A CA 1
ATOM 1469 C C . PRO A 1 184 ? -11.002 -7.215 -5.533 1.00 92.31 184 PRO A C 1
ATOM 1471 O O . PRO A 1 184 ? -9.964 -7.542 -6.096 1.00 92.31 184 PRO A O 1
ATOM 1474 N N . ASP A 1 185 ? -11.986 -8.090 -5.288 1.00 94.44 185 ASP A N 1
ATOM 1475 C CA . ASP A 1 185 ? -11.950 -9.504 -5.711 1.00 94.44 185 ASP A CA 1
ATOM 1476 C C . ASP A 1 185 ? -11.764 -9.649 -7.231 1.00 94.44 185 ASP A C 1
ATOM 1478 O O . ASP A 1 185 ? -10.823 -10.288 -7.707 1.00 94.44 185 ASP A O 1
ATOM 1482 N N . LYS A 1 186 ? -12.610 -8.971 -8.015 1.00 93.25 186 LYS A N 1
ATOM 1483 C CA . LYS A 1 186 ? -12.525 -8.993 -9.483 1.00 93.25 186 LYS A CA 1
ATOM 1484 C C . LYS A 1 186 ? -11.214 -8.391 -9.976 1.00 93.25 186 LYS A C 1
ATOM 1486 O O . LYS A 1 186 ? -10.629 -8.903 -10.928 1.00 93.25 186 LYS A O 1
ATOM 1491 N N . ALA A 1 187 ? -10.749 -7.322 -9.335 1.00 92.75 187 ALA A N 1
ATOM 1492 C CA . ALA A 1 187 ? -9.473 -6.707 -9.661 1.00 92.75 187 ALA A CA 1
ATOM 1493 C C . ALA A 1 187 ? -8.320 -7.702 -9.443 1.00 92.75 187 ALA A C 1
ATOM 1495 O O . ALA A 1 187 ? -7.553 -7.918 -10.378 1.00 92.75 187 ALA A O 1
ATOM 1496 N N . LEU A 1 188 ? -8.252 -8.371 -8.283 1.00 94.56 188 LEU A N 1
ATOM 1497 C CA . LEU A 1 188 ? -7.242 -9.399 -7.993 1.00 94.56 188 LEU A CA 1
ATOM 1498 C C . LEU A 1 188 ? -7.273 -10.535 -9.020 1.00 94.56 188 LEU A C 1
ATOM 1500 O O . LEU A 1 188 ? -6.229 -10.968 -9.496 1.00 94.56 188 LEU A O 1
ATOM 1504 N N . LYS A 1 189 ? -8.475 -11.003 -9.369 1.00 94.00 189 LYS A N 1
ATOM 1505 C CA . LYS A 1 189 ? -8.669 -12.157 -10.249 1.00 94.00 189 LYS A CA 1
ATOM 1506 C C . LYS A 1 189 ? -8.320 -11.884 -11.712 1.00 94.00 189 LYS A C 1
ATOM 1508 O O . LYS A 1 189 ? -7.844 -12.788 -12.393 1.00 94.00 189 LYS A O 1
ATOM 1513 N N . TYR A 1 190 ? -8.623 -10.689 -12.218 1.00 93.75 190 TYR A N 1
ATOM 1514 C CA . TYR A 1 190 ? -8.576 -10.415 -13.659 1.00 93.75 190 TYR A CA 1
ATOM 1515 C C . TYR A 1 190 ? -7.472 -9.447 -14.083 1.00 93.75 190 TYR A C 1
ATOM 1517 O O . TYR A 1 190 ? -7.187 -9.358 -15.277 1.00 93.75 190 TYR A O 1
ATOM 1525 N N . TYR A 1 191 ? -6.860 -8.692 -13.166 1.00 93.12 191 TYR A N 1
ATOM 1526 C CA . TYR A 1 191 ? -5.794 -7.762 -13.538 1.00 93.12 191 TYR A CA 1
ATOM 1527 C C . TYR A 1 191 ? -4.433 -8.413 -13.317 1.00 93.12 191 TYR A C 1
ATOM 1529 O O . TYR A 1 191 ? -4.001 -8.599 -12.181 1.00 93.12 191 TYR A O 1
ATOM 1537 N N . ALA A 1 192 ? -3.710 -8.643 -14.414 1.00 92.94 192 ALA A N 1
ATOM 1538 C CA . ALA A 1 192 ? -2.365 -9.224 -14.398 1.00 92.94 192 ALA A CA 1
ATOM 1539 C C . ALA A 1 192 ? -1.380 -8.477 -13.479 1.00 92.94 192 ALA A C 1
ATOM 1541 O O . ALA A 1 192 ? -0.447 -9.052 -12.932 1.00 92.94 192 ALA A O 1
ATOM 1542 N N . HIS A 1 193 ? -1.623 -7.185 -13.234 1.00 89.94 193 HIS A N 1
ATOM 1543 C CA . HIS A 1 193 ? -0.851 -6.365 -12.299 1.00 89.94 193 HIS A CA 1
ATOM 1544 C C . HIS A 1 193 ? -0.792 -6.908 -10.860 1.00 89.94 193 HIS A C 1
ATOM 1546 O O . HIS A 1 193 ? 0.124 -6.526 -10.133 1.00 89.94 193 HIS A O 1
ATOM 1552 N N . PHE A 1 194 ? -1.738 -7.755 -10.440 1.00 93.12 194 PHE A N 1
ATOM 1553 C CA . PHE A 1 194 ? -1.762 -8.340 -9.095 1.00 93.12 194 PHE A CA 1
ATOM 1554 C C . PHE A 1 194 ? -1.245 -9.785 -9.040 1.00 93.12 194 PHE A C 1
ATOM 1556 O O . PHE A 1 194 ? -1.152 -10.356 -7.950 1.00 93.12 194 PHE A O 1
ATOM 1563 N N . GLU A 1 195 ? -0.883 -10.384 -10.179 1.00 92.88 195 GLU A N 1
ATOM 1564 C CA . GLU A 1 195 ? -0.395 -11.760 -10.219 1.00 92.88 195 GLU A CA 1
ATOM 1565 C C . GLU A 1 195 ? 0.848 -11.938 -9.338 1.00 92.88 195 GLU A C 1
ATOM 1567 O O . GLU A 1 195 ? 1.840 -11.215 -9.433 1.00 92.88 195 GLU A O 1
ATOM 1572 N N . GLY A 1 196 ? 0.792 -12.936 -8.455 1.00 92.62 196 GLY A N 1
ATOM 1573 C CA . GLY A 1 196 ? 1.890 -13.277 -7.557 1.00 92.62 196 GLY A CA 1
ATOM 1574 C C . GLY A 1 196 ? 1.987 -12.443 -6.279 1.00 92.62 196 GLY A C 1
ATOM 1575 O O . GLY A 1 196 ? 2.835 -12.775 -5.450 1.00 92.62 196 GLY A O 1
ATOM 1576 N N . LEU A 1 197 ? 1.140 -11.425 -6.070 1.00 93.88 197 LEU A N 1
ATOM 1577 C CA . LEU A 1 197 ? 1.156 -10.643 -4.825 1.00 93.88 197 LEU A CA 1
ATOM 1578 C C . LEU A 1 197 ? 0.850 -11.490 -3.585 1.00 93.88 197 LEU A C 1
ATOM 1580 O O . LEU A 1 197 ? 1.400 -11.224 -2.523 1.00 93.88 197 LEU A O 1
ATOM 1584 N N . GLU A 1 198 ? 0.043 -12.544 -3.715 1.00 92.94 198 GLU A N 1
ATOM 1585 C CA . GLU A 1 198 ? -0.269 -13.489 -2.627 1.00 92.94 198 GLU A CA 1
ATOM 1586 C C . GLU A 1 198 ? 0.966 -14.205 -2.061 1.00 92.94 198 GLU A C 1
ATOM 1588 O O . GLU A 1 198 ? 0.916 -14.756 -0.964 1.00 92.94 198 GLU A O 1
ATOM 1593 N N . ARG A 1 199 ? 2.091 -14.189 -2.788 1.00 91.44 199 ARG A N 1
ATOM 1594 C CA . ARG A 1 199 ? 3.362 -14.766 -2.332 1.00 91.44 199 ARG A CA 1
ATOM 1595 C C . ARG A 1 199 ? 4.200 -13.795 -1.502 1.00 91.44 199 ARG A C 1
ATOM 1597 O O . ARG A 1 199 ? 5.203 -14.217 -0.936 1.00 91.44 199 ARG A O 1
ATOM 1604 N N . LEU A 1 200 ? 3.831 -12.513 -1.438 1.00 91.94 200 LEU A N 1
ATOM 1605 C CA . LEU A 1 200 ? 4.613 -11.509 -0.723 1.00 91.94 200 LEU A CA 1
ATOM 1606 C C . LEU A 1 200 ? 4.531 -11.716 0.788 1.00 91.94 200 LEU A C 1
ATOM 1608 O O . LEU A 1 200 ? 3.468 -11.637 1.406 1.00 91.94 200 LEU A O 1
ATOM 1612 N N . ALA A 1 201 ? 5.691 -11.903 1.411 1.00 90.19 201 ALA A N 1
ATOM 1613 C CA . ALA A 1 201 ? 5.785 -11.987 2.856 1.00 90.19 201 ALA A CA 1
ATOM 1614 C C . ALA A 1 201 ? 5.307 -10.685 3.527 1.00 90.19 201 ALA A C 1
ATOM 1616 O O . ALA A 1 201 ? 5.778 -9.590 3.222 1.00 90.19 201 ALA A O 1
ATOM 1617 N N . GLY A 1 202 ? 4.399 -10.819 4.496 1.00 91.88 202 GLY A N 1
ATOM 1618 C CA . GLY A 1 202 ? 3.785 -9.685 5.194 1.00 91.88 202 GLY A CA 1
ATOM 1619 C C . GLY A 1 202 ? 2.521 -9.136 4.540 1.00 91.88 202 GLY A C 1
ATOM 1620 O O . GLY A 1 202 ? 1.911 -8.237 5.112 1.00 91.88 202 GLY A O 1
ATOM 1621 N N . LEU A 1 203 ? 2.108 -9.673 3.389 1.00 94.88 203 LEU A N 1
ATOM 1622 C CA . LEU A 1 203 ? 0.836 -9.360 2.750 1.00 94.88 203 LEU A CA 1
ATOM 1623 C C . LEU A 1 203 ? -0.125 -10.538 2.915 1.00 94.88 203 LEU A C 1
ATOM 1625 O O . LEU A 1 203 ? 0.116 -11.631 2.412 1.00 94.88 203 LEU A O 1
ATOM 1629 N N . ALA A 1 204 ? -1.221 -10.314 3.627 1.00 96.38 204 ALA A N 1
ATOM 1630 C CA . ALA A 1 204 ? -2.296 -11.280 3.788 1.00 96.38 204 ALA A CA 1
ATOM 1631 C C . ALA A 1 204 ? -3.537 -10.826 3.014 1.00 96.38 204 ALA A C 1
ATOM 1633 O O . ALA A 1 204 ? -3.830 -9.634 2.969 1.00 96.38 204 ALA A O 1
ATOM 1634 N N . PHE A 1 205 ? -4.288 -11.767 2.444 1.00 97.50 205 PHE A N 1
ATOM 1635 C CA . PHE A 1 205 ? -5.493 -11.477 1.668 1.00 97.50 205 PHE A CA 1
ATOM 1636 C C . PHE A 1 205 ? -6.749 -11.921 2.418 1.00 97.50 205 PHE A C 1
ATOM 1638 O O . PHE A 1 205 ? -6.871 -13.070 2.845 1.00 97.50 205 PHE A O 1
ATOM 1645 N N . SER A 1 206 ? -7.699 -11.002 2.570 1.00 97.69 206 SER A N 1
ATOM 1646 C CA . SER A 1 206 ? -9.056 -11.301 3.019 1.00 97.69 206 SER A CA 1
ATOM 1647 C C . SER A 1 206 ? -9.940 -11.489 1.787 1.00 97.69 206 SER A C 1
ATOM 1649 O O . SER A 1 206 ? -10.338 -10.512 1.157 1.00 97.69 206 SER A O 1
ATOM 1651 N N . HIS A 1 207 ? -10.241 -12.742 1.436 1.00 96.94 207 HIS A N 1
ATOM 1652 C CA . HIS A 1 207 ? -11.127 -13.076 0.306 1.00 96.94 207 HIS A CA 1
ATOM 1653 C C . HIS A 1 207 ? -12.609 -13.094 0.687 1.00 96.94 207 HIS A C 1
ATOM 1655 O O . HIS A 1 207 ? -13.482 -13.238 -0.168 1.00 96.94 207 HIS A O 1
ATOM 1661 N N . LYS A 1 208 ? -12.914 -12.971 1.983 1.00 96.31 208 LYS A N 1
ATOM 1662 C CA . LYS A 1 208 ? -14.276 -12.876 2.511 1.00 96.31 208 LYS A CA 1
ATOM 1663 C C . LYS A 1 208 ? -14.296 -11.906 3.683 1.00 96.31 208 LYS A C 1
ATOM 1665 O O . LYS A 1 208 ? -13.477 -12.033 4.590 1.00 96.31 208 LYS A O 1
ATOM 1670 N N . GLN A 1 209 ? -15.298 -11.032 3.721 1.00 95.56 209 GLN A N 1
ATOM 1671 C CA . GLN A 1 209 ? -15.522 -10.090 4.823 1.00 95.56 209 GLN A CA 1
ATOM 1672 C C . GLN A 1 209 ? -15.535 -10.784 6.198 1.00 95.56 209 GLN A C 1
ATOM 1674 O O . GLN A 1 209 ? -14.906 -10.310 7.137 1.00 95.56 209 GLN A O 1
ATOM 1679 N N . ALA A 1 210 ? -16.153 -11.967 6.289 1.00 95.69 210 ALA A N 1
ATOM 1680 C CA . ALA A 1 210 ? -16.234 -12.773 7.513 1.00 95.69 210 ALA A CA 1
ATOM 1681 C C . ALA A 1 210 ? -14.889 -13.339 8.023 1.00 95.69 210 ALA A C 1
ATOM 1683 O O . ALA A 1 210 ? -14.870 -14.047 9.022 1.00 95.69 210 ALA A O 1
ATOM 1684 N N . GLN A 1 211 ? -13.780 -13.113 7.314 1.00 95.62 211 GLN A N 1
ATOM 1685 C CA . GLN A 1 211 ? -12.437 -13.527 7.738 1.00 95.62 211 GLN A CA 1
ATOM 1686 C C . GLN A 1 211 ? -11.583 -12.348 8.220 1.00 95.62 211 GLN A C 1
ATOM 1688 O O . GLN A 1 211 ? -10.444 -12.561 8.642 1.00 95.62 211 GLN A O 1
ATOM 1693 N N . LEU A 1 212 ? -12.079 -11.113 8.080 1.00 97.00 212 LEU A N 1
ATOM 1694 C CA . LEU A 1 212 ? -11.289 -9.903 8.281 1.00 97.00 212 LEU A CA 1
ATOM 1695 C C . LEU A 1 212 ? -10.771 -9.774 9.716 1.00 97.00 212 LEU A C 1
ATOM 1697 O O . LEU A 1 212 ? -9.580 -9.558 9.903 1.00 97.00 212 LEU A O 1
ATOM 1701 N N . ASP A 1 213 ? -11.641 -9.945 10.704 1.00 96.12 213 ASP A N 1
ATOM 1702 C CA . ASP A 1 213 ? -11.337 -9.891 12.138 1.00 96.12 213 ASP A CA 1
ATOM 1703 C C . ASP A 1 213 ? -10.193 -10.843 12.524 1.00 96.12 213 ASP A C 1
ATOM 1705 O O . ASP A 1 213 ? -9.149 -10.426 13.036 1.00 96.12 213 ASP A O 1
ATOM 1709 N N . LYS A 1 214 ? -10.327 -12.125 12.169 1.00 96.44 214 LYS A N 1
ATOM 1710 C CA . LYS A 1 214 ? -9.332 -13.161 12.441 1.00 96.44 214 LYS A CA 1
ATOM 1711 C C . LYS A 1 214 ? -8.005 -12.839 11.766 1.00 96.44 214 LYS A C 1
ATOM 1713 O O . LYS A 1 214 ? -6.952 -12.986 12.389 1.00 96.44 214 LYS A O 1
ATOM 1718 N N . LEU A 1 215 ? -8.044 -12.418 10.503 1.00 96.94 215 LEU A N 1
ATOM 1719 C CA . LEU A 1 215 ? -6.837 -12.105 9.746 1.00 96.94 215 LEU A CA 1
ATOM 1720 C C . LEU A 1 215 ? -6.134 -10.867 10.311 1.00 96.94 215 LEU A C 1
ATOM 1722 O O . LEU A 1 215 ? -4.915 -10.867 10.466 1.00 96.94 215 LEU A O 1
ATOM 1726 N N . MET A 1 216 ? -6.900 -9.844 10.691 1.00 97.00 216 MET A N 1
ATOM 1727 C CA . MET A 1 216 ? -6.379 -8.657 11.357 1.00 97.00 216 MET A CA 1
ATOM 1728 C C . MET A 1 216 ? -5.714 -8.997 12.679 1.00 97.00 216 MET A C 1
ATOM 1730 O O . MET A 1 216 ? -4.603 -8.534 12.918 1.00 97.00 216 MET A O 1
ATOM 1734 N N . ARG A 1 217 ? -6.346 -9.818 13.519 1.00 96.50 217 ARG A N 1
ATOM 1735 C CA . ARG A 1 217 ? -5.780 -10.246 14.802 1.00 96.50 217 ARG A CA 1
ATOM 1736 C C . ARG A 1 217 ? -4.449 -10.972 14.614 1.00 96.50 217 ARG A C 1
ATOM 1738 O O . ARG A 1 217 ? -3.458 -10.621 15.252 1.00 96.50 217 ARG A O 1
ATOM 1745 N N . GLN A 1 218 ? -4.406 -11.920 13.677 1.00 95.88 218 GLN A N 1
ATOM 1746 C CA . GLN A 1 218 ? -3.193 -12.671 13.341 1.00 95.88 218 GLN A CA 1
ATOM 1747 C C . GLN A 1 218 ? -2.068 -11.769 12.822 1.00 95.88 218 GLN A C 1
ATOM 1749 O O . GLN A 1 218 ? -0.917 -11.933 13.231 1.00 95.88 218 GLN A O 1
ATOM 1754 N N . SER A 1 219 ? -2.383 -10.822 11.938 1.00 95.94 219 SER A N 1
ATOM 1755 C CA . SER A 1 219 ? -1.395 -9.890 11.392 1.00 95.94 219 SER A CA 1
ATOM 1756 C C . SER A 1 219 ? -0.939 -8.861 12.430 1.00 95.94 219 SER A C 1
ATOM 1758 O O . SER A 1 219 ? 0.248 -8.583 12.533 1.00 95.94 219 SER A O 1
ATOM 1760 N N . TYR A 1 220 ? -1.843 -8.334 13.255 1.00 96.25 220 TYR A N 1
ATOM 1761 C CA . TYR A 1 220 ? -1.521 -7.335 14.278 1.00 96.25 220 TYR A CA 1
ATOM 1762 C C . TYR A 1 220 ? -0.550 -7.868 15.343 1.00 96.25 220 TYR A C 1
ATOM 1764 O O . TYR A 1 220 ? 0.344 -7.153 15.791 1.00 96.25 220 TYR A O 1
ATOM 1772 N N . GLN A 1 221 ? -0.705 -9.135 15.734 1.00 91.56 221 GLN A N 1
ATOM 1773 C CA . GLN A 1 221 ? 0.141 -9.782 16.742 1.00 91.56 221 GLN A CA 1
ATOM 1774 C C . GLN A 1 221 ? 1.484 -10.276 16.185 1.00 91.56 221 GLN A C 1
ATOM 1776 O O . GLN A 1 221 ? 2.360 -10.688 16.950 1.00 91.56 221 GLN A O 1
ATOM 1781 N N . ARG A 1 222 ? 1.671 -10.264 14.862 1.00 89.31 222 ARG A N 1
ATOM 1782 C CA . ARG A 1 222 ? 2.886 -10.784 14.242 1.00 89.31 222 ARG A CA 1
ATOM 1783 C C . ARG A 1 222 ? 4.047 -9.816 14.455 1.00 89.31 222 ARG A C 1
ATOM 1785 O O . ARG A 1 222 ? 4.060 -8.700 13.944 1.00 89.31 222 ARG A O 1
ATOM 1792 N N . ILE A 1 223 ? 5.072 -10.280 15.163 1.00 74.25 223 ILE A N 1
ATOM 1793 C CA . ILE A 1 223 ? 6.355 -9.580 15.240 1.00 74.25 223 ILE A CA 1
ATOM 1794 C C . ILE A 1 223 ? 7.118 -9.862 13.947 1.00 74.25 223 ILE A C 1
ATOM 1796 O O . ILE A 1 223 ? 7.384 -11.015 13.611 1.00 74.25 223 ILE A O 1
ATOM 1800 N N . ILE A 1 224 ? 7.478 -8.807 13.221 1.00 67.06 224 ILE A N 1
ATOM 1801 C CA . ILE A 1 224 ? 8.277 -8.936 12.004 1.00 67.06 224 ILE A CA 1
ATOM 1802 C C . ILE A 1 224 ? 9.753 -8.891 12.385 1.00 67.06 224 ILE A C 1
ATOM 1804 O O . ILE A 1 224 ? 10.256 -7.862 12.835 1.00 67.06 224 ILE A O 1
ATOM 1808 N N . THR A 1 225 ? 10.454 -9.998 12.162 1.00 60.38 225 THR A N 1
ATOM 1809 C CA . THR A 1 225 ? 11.912 -10.089 12.262 1.00 60.38 225 THR A CA 1
ATOM 1810 C C . THR A 1 225 ? 12.480 -10.523 10.904 1.00 60.38 225 THR A C 1
ATOM 1812 O O . THR A 1 225 ? 12.008 -11.487 10.307 1.00 60.38 225 THR A O 1
ATOM 1815 N N . GLY A 1 226 ? 13.478 -9.800 10.381 1.00 57.75 226 GLY A N 1
ATOM 1816 C CA . GLY A 1 226 ? 14.322 -10.275 9.272 1.00 57.75 226 GLY A CA 1
ATOM 1817 C C . GLY A 1 226 ? 14.319 -9.460 7.969 1.00 57.75 226 GLY A C 1
ATOM 1818 O O . GLY A 1 226 ? 13.363 -8.768 7.619 1.00 57.75 226 GLY A O 1
ATOM 1819 N N . GLU A 1 227 ? 15.433 -9.580 7.239 1.00 59.62 227 GLU A N 1
ATOM 1820 C CA . GLU A 1 227 ? 15.707 -8.939 5.941 1.00 59.62 227 GLU A CA 1
ATOM 1821 C C . GLU A 1 227 ? 15.054 -9.665 4.745 1.00 59.62 227 GLU A C 1
ATOM 1823 O O . GLU A 1 227 ? 14.817 -9.047 3.707 1.00 59.62 227 GLU A O 1
ATOM 1828 N N . ASN A 1 228 ? 14.675 -10.942 4.913 1.00 55.84 228 ASN A N 1
ATOM 1829 C CA . ASN A 1 228 ? 14.219 -11.861 3.853 1.00 55.84 228 ASN A CA 1
ATOM 1830 C C . ASN A 1 228 ? 12.913 -11.473 3.125 1.00 55.84 228 ASN A C 1
ATOM 1832 O O . ASN A 1 228 ? 12.490 -12.197 2.235 1.00 55.84 228 ASN A O 1
ATOM 1836 N N . ARG A 1 229 ? 12.257 -10.355 3.467 1.00 68.81 229 ARG A N 1
ATOM 1837 C CA . ARG A 1 229 ? 11.020 -9.904 2.793 1.00 68.81 229 ARG A CA 1
ATOM 1838 C C . ARG A 1 229 ? 11.256 -8.958 1.613 1.00 68.81 229 ARG A C 1
ATOM 1840 O O . ARG A 1 229 ? 10.355 -8.739 0.811 1.00 68.81 229 ARG A O 1
ATOM 1847 N N . ILE A 1 230 ? 12.443 -8.357 1.516 1.00 68.19 230 ILE A N 1
ATOM 1848 C CA . ILE A 1 230 ? 12.706 -7.290 0.535 1.00 68.19 230 ILE A CA 1
ATOM 1849 C C . ILE A 1 230 ? 12.936 -7.859 -0.872 1.00 68.19 230 ILE A C 1
ATOM 1851 O O . ILE A 1 230 ? 12.529 -7.231 -1.849 1.00 68.19 230 ILE A O 1
ATOM 1855 N N . SER A 1 231 ? 13.541 -9.047 -0.986 1.00 68.56 231 SER A N 1
ATOM 1856 C CA . SER A 1 231 ? 13.793 -9.696 -2.281 1.00 68.56 231 SER A CA 1
ATOM 1857 C C . SER A 1 231 ? 12.514 -9.877 -3.094 1.00 68.56 231 SER A C 1
ATOM 1859 O O . SER A 1 231 ? 12.513 -9.632 -4.298 1.00 68.56 231 SER A O 1
ATOM 1861 N N . ASP A 1 232 ? 11.416 -10.227 -2.428 1.00 84.00 232 ASP A N 1
ATOM 1862 C CA . ASP A 1 232 ? 10.156 -10.544 -3.098 1.00 84.00 232 ASP A CA 1
ATOM 1863 C C . ASP A 1 232 ? 9.444 -9.270 -3.566 1.00 84.00 232 ASP A C 1
ATOM 1865 O O . ASP A 1 232 ? 8.857 -9.237 -4.647 1.00 84.00 232 ASP A O 1
ATOM 1869 N N . ILE A 1 233 ? 9.561 -8.177 -2.803 1.00 91.44 233 ILE A N 1
ATOM 1870 C CA . ILE A 1 233 ? 9.028 -6.865 -3.197 1.00 91.44 233 ILE A CA 1
ATOM 1871 C C . ILE A 1 233 ? 9.763 -6.343 -4.437 1.00 91.44 233 ILE A C 1
ATOM 1873 O O . ILE A 1 233 ? 9.120 -5.769 -5.317 1.00 91.44 233 ILE A O 1
ATOM 1877 N N . ASN A 1 234 ? 11.074 -6.583 -4.556 1.00 91.69 234 ASN A N 1
ATOM 1878 C CA . ASN A 1 234 ? 11.881 -6.120 -5.692 1.00 91.69 234 ASN A CA 1
ATOM 1879 C C . ASN A 1 234 ? 11.443 -6.711 -7.042 1.00 91.69 234 ASN A C 1
ATOM 1881 O O . ASN A 1 234 ? 11.675 -6.087 -8.080 1.00 91.69 234 ASN A O 1
ATOM 1885 N N . TYR A 1 235 ? 10.767 -7.867 -7.047 1.00 93.94 235 TYR A N 1
ATOM 1886 C CA . TYR A 1 235 ? 10.138 -8.406 -8.257 1.00 93.94 235 TYR A CA 1
ATOM 1887 C C . TYR A 1 235 ? 9.080 -7.444 -8.825 1.00 93.94 235 TYR A C 1
ATOM 1889 O O . TYR A 1 235 ? 8.972 -7.270 -10.040 1.00 93.94 235 TYR A O 1
ATOM 1897 N N . PHE A 1 236 ? 8.331 -6.772 -7.951 1.00 95.25 236 PHE A N 1
ATOM 1898 C CA . PHE A 1 236 ? 7.321 -5.786 -8.334 1.00 95.25 236 PHE A CA 1
ATOM 1899 C C . PHE A 1 236 ? 7.907 -4.376 -8.438 1.00 95.25 236 PHE A C 1
ATOM 1901 O O . PHE A 1 236 ? 7.557 -3.632 -9.355 1.00 95.25 236 PHE A O 1
ATOM 1908 N N . LEU A 1 237 ? 8.794 -4.016 -7.507 1.00 95.19 237 LEU A N 1
ATOM 1909 C CA . LEU A 1 237 ? 9.338 -2.674 -7.312 1.00 95.19 237 LEU A CA 1
ATOM 1910 C C . LEU A 1 237 ? 10.870 -2.710 -7.304 1.00 95.19 237 LEU A C 1
ATOM 1912 O O . LEU A 1 237 ? 11.492 -2.742 -6.243 1.00 95.19 237 LEU A O 1
ATOM 1916 N N . TYR A 1 238 ? 11.469 -2.683 -8.490 1.00 95.50 238 TYR A N 1
ATOM 1917 C CA . TYR A 1 238 ? 12.911 -2.646 -8.687 1.00 95.50 238 TYR A CA 1
ATOM 1918 C C . TYR A 1 238 ? 13.556 -1.521 -7.881 1.00 95.50 238 TYR A C 1
ATOM 1920 O O . TYR A 1 238 ? 13.228 -0.340 -8.035 1.00 95.50 238 TYR A O 1
ATOM 1928 N N . ASN A 1 239 ? 14.515 -1.924 -7.058 1.00 93.69 239 ASN A N 1
ATOM 1929 C CA . ASN A 1 239 ? 15.384 -1.049 -6.306 1.00 93.69 239 ASN A CA 1
ATOM 1930 C C . ASN A 1 239 ? 16.771 -1.694 -6.222 1.00 93.69 239 ASN A C 1
ATOM 1932 O O . ASN A 1 239 ? 16.898 -2.863 -5.856 1.00 93.69 239 ASN A O 1
ATOM 1936 N N . ASP A 1 240 ? 17.802 -0.924 -6.544 1.00 92.38 240 ASP A N 1
ATOM 1937 C CA . ASP A 1 240 ? 19.205 -1.302 -6.390 1.00 92.38 240 ASP A CA 1
ATOM 1938 C C . ASP A 1 240 ? 19.936 -0.260 -5.525 1.00 92.38 240 ASP A C 1
ATOM 1940 O O . ASP A 1 240 ? 19.308 0.540 -4.832 1.00 92.38 240 ASP A O 1
ATOM 1944 N N . THR A 1 241 ? 21.268 -0.287 -5.514 1.00 92.06 241 THR A N 1
ATOM 1945 C CA . THR A 1 241 ? 22.077 0.663 -4.735 1.00 92.06 241 THR A CA 1
ATOM 1946 C C . THR A 1 241 ? 22.109 2.072 -5.329 1.00 92.06 241 THR A C 1
ATOM 1948 O O . THR A 1 241 ? 22.553 3.001 -4.653 1.00 92.06 241 THR A O 1
ATOM 1951 N N . ARG A 1 242 ? 21.661 2.259 -6.576 1.00 94.69 242 ARG A N 1
ATOM 1952 C CA . ARG A 1 242 ? 21.614 3.569 -7.232 1.00 94.69 242 ARG A CA 1
ATOM 1953 C C . ARG A 1 242 ? 20.312 4.279 -6.846 1.00 94.69 242 ARG A C 1
ATOM 1955 O O . ARG A 1 242 ? 19.291 3.624 -6.681 1.00 94.69 242 ARG A O 1
ATOM 1962 N N . PRO A 1 243 ? 20.275 5.611 -6.731 1.00 94.19 243 PRO A N 1
ATOM 1963 C CA . PRO A 1 243 ? 19.018 6.336 -6.576 1.00 94.19 243 PRO A CA 1
ATOM 1964 C C . PRO A 1 243 ? 18.272 6.419 -7.920 1.00 94.19 243 PRO A C 1
ATOM 1966 O O . PRO A 1 243 ? 18.885 6.378 -8.994 1.00 94.19 243 PRO A O 1
ATOM 1969 N N . TYR A 1 244 ? 16.948 6.587 -7.887 1.00 96.12 244 TYR A N 1
ATOM 1970 C CA . TYR A 1 244 ? 16.127 6.657 -9.104 1.00 96.12 244 TYR A CA 1
ATOM 1971 C C . TYR A 1 244 ? 16.613 7.693 -10.138 1.00 96.12 244 TYR A C 1
ATOM 1973 O O . TYR A 1 244 ? 16.661 7.339 -11.317 1.00 96.12 244 TYR A O 1
ATOM 1981 N N . PRO A 1 245 ? 17.030 8.927 -9.770 1.00 96.81 245 PRO A N 1
ATOM 1982 C CA . PRO A 1 245 ? 17.556 9.890 -10.739 1.00 96.81 245 PRO A CA 1
ATOM 1983 C C . PRO A 1 245 ? 18.755 9.368 -11.538 1.00 96.81 245 PRO A C 1
ATOM 1985 O O . PRO A 1 245 ? 18.856 9.657 -12.727 1.00 96.81 245 PRO A O 1
ATOM 1988 N N . GLN A 1 246 ? 19.625 8.560 -10.922 1.00 96.31 246 GLN A N 1
ATOM 1989 C CA . GLN A 1 246 ? 20.758 7.950 -11.617 1.00 96.31 246 GLN A CA 1
ATOM 1990 C C . GLN A 1 246 ? 20.283 6.873 -12.598 1.00 96.31 246 GLN A C 1
ATOM 1992 O O . GLN A 1 246 ? 20.656 6.909 -13.767 1.00 96.31 246 GLN A O 1
ATOM 1997 N N . ARG A 1 247 ? 19.393 5.969 -12.164 1.00 96.44 247 ARG A N 1
ATOM 1998 C CA . ARG A 1 247 ? 18.802 4.949 -13.052 1.00 96.44 247 ARG A CA 1
ATOM 1999 C C . ARG A 1 247 ? 18.065 5.576 -14.239 1.00 96.44 247 ARG A C 1
ATOM 2001 O O . ARG A 1 247 ? 18.145 5.073 -15.358 1.00 96.44 247 ARG A O 1
ATOM 2008 N N . LEU A 1 248 ? 17.363 6.684 -14.004 1.00 96.44 248 LEU A N 1
ATOM 2009 C CA . LEU A 1 248 ? 16.672 7.438 -15.045 1.00 96.44 248 LEU A CA 1
ATOM 2010 C C . LEU A 1 248 ? 17.654 8.115 -16.010 1.00 96.44 248 LEU A C 1
ATOM 2012 O O . LEU A 1 248 ? 17.409 8.102 -17.214 1.00 96.44 248 LEU A O 1
ATOM 2016 N N . ALA A 1 249 ? 18.753 8.688 -15.512 1.00 96.06 249 ALA A N 1
ATOM 2017 C CA . ALA A 1 249 ? 19.788 9.286 -16.354 1.00 96.06 249 ALA A CA 1
ATOM 2018 C C . ALA A 1 249 ? 20.451 8.241 -17.268 1.00 96.06 249 ALA A C 1
ATOM 2020 O O . ALA A 1 249 ? 20.632 8.498 -18.461 1.00 96.06 249 ALA A O 1
ATOM 2021 N N . ASP A 1 250 ? 20.728 7.045 -16.743 1.00 94.06 250 ASP A N 1
ATOM 2022 C CA . ASP A 1 250 ? 21.249 5.918 -17.523 1.00 94.06 250 ASP A CA 1
ATOM 2023 C C . ASP A 1 250 ? 20.253 5.510 -18.625 1.00 94.06 250 ASP A C 1
ATOM 2025 O O . ASP A 1 250 ? 20.625 5.384 -19.794 1.00 94.06 250 ASP A O 1
ATOM 2029 N N . PHE A 1 251 ? 18.967 5.377 -18.279 1.00 94.50 251 PHE A N 1
ATOM 2030 C CA . PHE A 1 251 ? 17.893 5.070 -19.232 1.00 94.50 251 PHE A CA 1
ATOM 2031 C C . PHE A 1 251 ? 17.744 6.145 -20.323 1.00 94.50 251 PHE A C 1
ATOM 2033 O O . PHE A 1 251 ? 17.635 5.827 -21.512 1.00 94.50 251 PHE A O 1
ATOM 2040 N N . ALA A 1 252 ? 17.778 7.425 -19.947 1.00 93.38 252 ALA A N 1
ATOM 2041 C CA . ALA A 1 252 ? 17.702 8.538 -20.889 1.00 93.38 252 ALA A CA 1
ATOM 2042 C C . ALA A 1 252 ? 18.913 8.557 -21.833 1.00 93.38 252 ALA A C 1
ATOM 2044 O O . ALA A 1 252 ? 18.748 8.733 -23.039 1.00 93.38 252 ALA A O 1
ATOM 2045 N N . THR A 1 253 ? 20.115 8.301 -21.311 1.00 92.19 253 THR A N 1
ATOM 2046 C CA . THR A 1 253 ? 21.347 8.220 -22.108 1.00 92.19 253 THR A CA 1
ATOM 2047 C C . THR A 1 253 ? 21.282 7.081 -23.121 1.00 92.19 253 THR A C 1
ATOM 2049 O O . THR A 1 253 ? 21.614 7.288 -24.285 1.00 92.19 253 THR A O 1
ATOM 2052 N N . GLN A 1 254 ? 20.789 5.904 -22.726 1.00 87.75 254 GLN A N 1
ATOM 2053 C CA . GLN A 1 254 ? 20.576 4.783 -23.650 1.00 87.75 254 GLN A CA 1
ATOM 2054 C C . GLN A 1 254 ? 19.548 5.120 -24.731 1.00 87.75 254 GLN A C 1
ATOM 2056 O O . GLN A 1 254 ? 19.767 4.816 -25.899 1.00 87.75 254 GLN A O 1
ATOM 2061 N N . THR A 1 255 ? 18.460 5.799 -24.364 1.00 85.75 255 THR A N 1
ATOM 2062 C CA . THR A 1 255 ? 17.423 6.216 -25.318 1.00 85.75 255 THR A CA 1
ATOM 2063 C C . THR A 1 255 ? 17.983 7.193 -26.351 1.00 85.75 255 THR A C 1
ATOM 2065 O O . THR A 1 255 ? 17.788 7.009 -27.549 1.00 85.75 255 THR A O 1
ATOM 2068 N N . LEU A 1 256 ? 18.725 8.209 -25.907 1.00 84.75 256 LEU A N 1
ATOM 2069 C CA . LEU A 1 256 ? 19.334 9.207 -26.790 1.00 84.75 256 LEU A CA 1
ATOM 2070 C C . LEU A 1 256 ? 20.489 8.623 -27.621 1.00 84.75 256 LEU A C 1
ATOM 2072 O O . LEU A 1 256 ? 20.632 8.964 -28.793 1.00 84.75 256 LEU A O 1
ATOM 2076 N N . GLY A 1 257 ? 21.281 7.717 -27.045 1.00 76.75 257 GLY A N 1
ATOM 2077 C CA . GLY A 1 257 ? 22.369 7.013 -27.726 1.00 76.75 257 GLY A CA 1
ATOM 2078 C C . GLY A 1 257 ? 21.876 6.027 -28.789 1.00 76.75 257 GLY A C 1
ATOM 2079 O O . GLY A 1 257 ? 22.439 5.982 -29.880 1.00 76.75 257 GLY A O 1
ATOM 2080 N N . ALA A 1 258 ? 20.775 5.314 -28.531 1.00 60.84 258 ALA A N 1
ATOM 2081 C CA . ALA A 1 258 ? 20.128 4.432 -29.507 1.00 60.84 258 ALA A CA 1
ATOM 2082 C C . ALA A 1 258 ? 19.572 5.199 -30.722 1.00 60.84 258 ALA A C 1
ATOM 2084 O O . ALA A 1 258 ? 19.484 4.651 -31.817 1.00 60.84 258 ALA A O 1
ATOM 2085 N N . HIS A 1 259 ? 19.251 6.489 -30.568 1.00 57.19 259 HIS A N 1
ATOM 2086 C CA . HIS A 1 259 ? 18.882 7.361 -31.688 1.00 57.19 259 HIS A CA 1
ATOM 2087 C C . HIS A 1 259 ? 20.083 7.864 -32.513 1.00 57.19 259 HIS A C 1
ATOM 2089 O O . HIS A 1 259 ? 19.880 8.429 -33.590 1.00 57.19 259 HIS A O 1
ATOM 2095 N N . HIS A 1 260 ? 21.319 7.654 -32.044 1.00 51.50 260 HIS A N 1
ATOM 2096 C CA . HIS A 1 260 ? 22.548 8.040 -32.743 1.00 51.50 260 HIS A CA 1
ATOM 2097 C C . HIS A 1 260 ? 23.195 6.917 -33.568 1.00 51.50 260 HIS A C 1
ATOM 2099 O O . HIS A 1 260 ? 24.110 7.212 -34.345 1.00 51.50 260 HIS A O 1
ATOM 2105 N N . GLU A 1 261 ? 22.706 5.672 -33.498 1.00 50.09 261 GLU A N 1
ATOM 2106 C CA . GLU A 1 261 ? 23.017 4.692 -34.542 1.00 50.09 261 GLU A CA 1
ATOM 2107 C C . GLU A 1 261 ? 22.435 5.199 -35.866 1.00 50.09 261 GLU A C 1
ATOM 2109 O O . GLU A 1 261 ? 21.230 5.394 -36.030 1.00 50.09 261 GLU A O 1
ATOM 2114 N N . GLN A 1 262 ? 23.338 5.544 -36.784 1.00 45.94 262 GLN A N 1
ATOM 2115 C CA . GLN A 1 262 ? 23.018 6.283 -37.995 1.00 45.94 262 GLN A CA 1
ATOM 2116 C C . GLN A 1 262 ? 21.884 5.599 -38.774 1.00 45.94 262 GLN A C 1
ATOM 2118 O O . GLN A 1 262 ? 21.965 4.389 -38.995 1.00 45.94 262 GLN A O 1
ATOM 2123 N N . PRO A 1 263 ? 20.871 6.344 -39.271 1.00 48.12 263 PRO A N 1
ATOM 2124 C CA . PRO A 1 263 ? 19.910 5.769 -40.199 1.00 48.12 263 PRO A CA 1
ATOM 2125 C C . PRO A 1 263 ? 20.687 5.110 -41.335 1.00 48.12 263 PRO A C 1
ATOM 2127 O O . PRO A 1 263 ? 21.626 5.713 -41.871 1.00 48.12 263 PRO A O 1
ATOM 2130 N N . SER A 1 264 ? 20.309 3.875 -41.667 1.00 55.22 264 SER A N 1
ATOM 2131 C CA . SER A 1 264 ? 20.917 3.123 -42.761 1.00 55.22 264 SER A CA 1
ATOM 2132 C C . SER A 1 264 ? 21.018 4.003 -44.013 1.00 55.22 264 SER A C 1
ATOM 2134 O O . SER A 1 264 ? 20.223 4.930 -44.215 1.00 55.22 264 SER A O 1
ATOM 2136 N N . ALA A 1 265 ? 21.998 3.733 -44.878 1.00 54.62 265 ALA A N 1
ATOM 2137 C CA . ALA A 1 265 ? 22.195 4.511 -46.103 1.00 54.62 265 ALA A CA 1
ATOM 2138 C C . ALA A 1 265 ? 20.892 4.669 -46.923 1.00 54.62 265 ALA A C 1
ATOM 2140 O O . ALA A 1 265 ? 20.670 5.718 -47.528 1.00 54.62 265 ALA A O 1
ATOM 2141 N N . SER A 1 266 ? 19.986 3.683 -46.857 1.00 56.75 266 SER A N 1
ATOM 2142 C CA . SER A 1 266 ? 18.657 3.750 -47.473 1.00 56.75 266 SER A CA 1
ATOM 2143 C C . SER A 1 266 ? 17.714 4.746 -46.785 1.00 56.75 266 SER A C 1
ATOM 2145 O O . SER A 1 266 ? 17.096 5.563 -47.466 1.00 56.75 266 SER A O 1
ATOM 2147 N N . ALA A 1 267 ? 17.644 4.767 -45.452 1.00 51.59 267 ALA A N 1
ATOM 2148 C CA . ALA A 1 267 ? 16.829 5.729 -44.705 1.00 51.59 267 ALA A CA 1
ATOM 2149 C C . ALA A 1 267 ? 17.332 7.177 -44.875 1.00 51.59 267 ALA A C 1
ATOM 2151 O O . ALA A 1 267 ? 16.532 8.112 -44.952 1.00 51.59 267 ALA A O 1
ATOM 2152 N N . ARG A 1 268 ? 18.650 7.373 -45.026 1.00 58.66 268 ARG A N 1
ATOM 2153 C CA . ARG A 1 268 ? 19.243 8.681 -45.371 1.00 58.66 268 ARG A CA 1
ATOM 2154 C C . ARG A 1 268 ? 18.853 9.160 -46.762 1.00 58.66 268 ARG A C 1
ATOM 2156 O O . ARG A 1 268 ? 18.534 10.338 -46.920 1.00 58.66 268 ARG A O 1
ATOM 2163 N N . ALA A 1 269 ? 18.853 8.266 -47.748 1.00 65.50 269 ALA A N 1
ATOM 2164 C CA . ALA A 1 269 ? 18.466 8.600 -49.115 1.00 65.50 269 ALA A CA 1
ATOM 2165 C C . ALA A 1 269 ? 16.990 9.024 -49.197 1.00 65.50 269 ALA A C 1
ATOM 2167 O O . ALA A 1 269 ? 16.677 10.041 -49.818 1.00 65.50 269 ALA A O 1
ATOM 2168 N N . VAL A 1 270 ? 16.099 8.316 -48.492 1.00 68.81 270 VAL A N 1
ATOM 2169 C CA . VAL A 1 270 ? 14.664 8.643 -48.438 1.00 68.81 270 VAL A CA 1
ATOM 2170 C C . VAL A 1 270 ? 14.432 10.006 -47.782 1.00 68.81 270 VAL A C 1
ATOM 2172 O O . VAL A 1 270 ? 13.723 10.842 -48.346 1.00 68.81 270 VAL A O 1
ATOM 2175 N N . ASN A 1 271 ? 15.087 10.285 -46.650 1.00 65.88 271 ASN A N 1
ATOM 2176 C CA . ASN A 1 271 ? 14.947 11.577 -45.971 1.00 65.88 271 ASN A CA 1
ATOM 2177 C C . ASN A 1 271 ? 15.508 12.738 -46.809 1.00 65.88 271 ASN A C 1
ATOM 2179 O O . ASN A 1 271 ? 14.891 13.800 -46.882 1.00 65.88 271 ASN A O 1
ATOM 2183 N N . GLN A 1 272 ? 16.635 12.548 -47.507 1.00 70.25 272 GLN A N 1
ATOM 2184 C CA . GLN A 1 272 ? 17.168 13.570 -48.417 1.00 70.25 272 GLN A CA 1
ATOM 2185 C C . GLN A 1 272 ? 16.256 13.815 -49.625 1.00 70.25 272 GLN A C 1
ATOM 2187 O O . GLN A 1 272 ? 16.100 14.963 -50.044 1.00 70.25 272 GLN A O 1
ATOM 2192 N N . GLN A 1 273 ? 15.629 12.775 -50.177 1.00 72.88 273 GLN A N 1
ATOM 2193 C CA . GLN A 1 273 ? 14.686 12.916 -51.287 1.00 72.88 273 GLN A CA 1
ATOM 2194 C C . GLN A 1 273 ? 13.400 13.640 -50.854 1.00 72.88 273 GLN A C 1
ATOM 2196 O O . GLN A 1 273 ? 12.907 14.501 -51.587 1.00 72.88 273 GLN A O 1
ATOM 2201 N N . GLN A 1 274 ? 12.896 13.359 -49.649 1.00 70.94 274 GLN A N 1
ATOM 2202 C CA . GLN A 1 274 ? 11.741 14.054 -49.069 1.00 70.94 274 GLN A CA 1
ATOM 2203 C C . GLN A 1 274 ? 12.049 15.526 -48.760 1.00 70.94 274 GLN A C 1
ATOM 2205 O O . GLN A 1 274 ? 11.265 16.400 -49.128 1.00 70.94 274 GLN A O 1
ATOM 2210 N N . LEU A 1 275 ? 13.224 15.830 -48.198 1.00 70.88 275 LEU A N 1
ATOM 2211 C CA . LEU A 1 275 ? 13.684 17.208 -47.980 1.00 70.88 275 LEU A CA 1
ATOM 2212 C C . LEU A 1 275 ? 13.888 17.980 -49.291 1.00 70.88 275 LEU A C 1
ATOM 2214 O O . LEU A 1 275 ? 13.570 19.167 -49.353 1.00 70.88 275 LEU A O 1
ATOM 2218 N N . ARG A 1 276 ? 14.386 17.330 -50.352 1.00 76.44 276 ARG A N 1
ATOM 2219 C CA . ARG A 1 276 ? 14.493 17.943 -51.688 1.00 76.44 276 ARG A CA 1
ATOM 2220 C C . ARG A 1 276 ? 13.120 18.251 -52.281 1.00 76.44 276 ARG A C 1
ATOM 2222 O O . ARG A 1 276 ? 12.941 19.347 -52.802 1.00 76.44 276 ARG A O 1
ATOM 2229 N N . ARG A 1 277 ? 12.148 17.339 -52.151 1.00 71.94 277 ARG A N 1
ATOM 2230 C CA . ARG A 1 277 ? 10.757 17.584 -52.571 1.00 71.94 277 ARG A CA 1
ATOM 2231 C C . ARG A 1 277 ? 10.127 18.738 -51.797 1.00 71.94 277 ARG A C 1
ATOM 2233 O O . ARG A 1 277 ? 9.602 19.644 -52.424 1.00 71.94 277 ARG A O 1
ATOM 2240 N N . ALA A 1 278 ? 10.261 18.762 -50.473 1.00 69.75 278 ALA A N 1
ATOM 2241 C CA . ALA A 1 278 ? 9.709 19.834 -49.647 1.00 69.75 278 ALA A CA 1
ATOM 2242 C C . ALA A 1 278 ? 10.314 21.208 -49.989 1.00 69.75 278 ALA A C 1
ATOM 2244 O O . ALA A 1 278 ? 9.586 22.190 -50.105 1.00 69.75 278 ALA A O 1
ATOM 2245 N N . LYS A 1 279 ? 11.633 21.280 -50.222 1.00 77.00 279 LYS A N 1
ATOM 2246 C CA . LYS A 1 279 ? 12.299 22.515 -50.670 1.00 77.00 279 LYS A CA 1
ATOM 2247 C C . LYS A 1 279 ? 11.852 22.955 -52.065 1.00 77.00 279 LYS A C 1
ATOM 2249 O O . LYS A 1 279 ? 11.746 24.153 -52.304 1.00 77.00 279 LYS A O 1
ATOM 2254 N N . PHE A 1 280 ? 11.584 22.010 -52.965 1.00 77.50 280 PHE A N 1
ATOM 2255 C CA . PHE A 1 280 ? 11.048 22.304 -54.293 1.00 77.50 280 PHE A CA 1
ATOM 2256 C C . PHE A 1 280 ? 9.625 22.870 -54.197 1.00 77.50 280 PHE A C 1
ATOM 2258 O O . PHE A 1 280 ? 9.369 23.951 -54.710 1.00 77.50 280 PHE A O 1
ATOM 2265 N N . THR A 1 281 ? 8.736 22.221 -53.440 1.00 74.81 281 THR A N 1
ATOM 2266 C CA . THR A 1 281 ? 7.354 22.684 -53.231 1.00 74.81 281 THR A CA 1
ATOM 2267 C C . THR A 1 281 ? 7.291 24.056 -52.560 1.00 74.81 281 THR A C 1
ATOM 2269 O O . THR A 1 281 ? 6.481 24.889 -52.950 1.00 74.81 281 THR A O 1
ATOM 2272 N N . LEU A 1 282 ? 8.167 24.328 -51.586 1.00 65.81 282 LEU A N 1
ATOM 2273 C CA . LEU A 1 282 ? 8.224 25.635 -50.929 1.00 65.81 282 LEU A CA 1
ATOM 2274 C C . LEU A 1 282 ? 8.718 26.735 -51.881 1.00 65.81 282 LEU A C 1
ATOM 2276 O O . LEU A 1 282 ? 8.232 27.859 -51.818 1.00 65.81 282 LEU A O 1
ATOM 2280 N N . ARG A 1 283 ? 9.667 26.414 -52.772 1.00 76.19 283 ARG A N 1
ATOM 2281 C CA . ARG A 1 283 ? 10.173 27.341 -53.791 1.00 76.19 283 ARG A CA 1
ATOM 2282 C C . ARG A 1 283 ? 9.108 27.667 -54.841 1.00 76.19 283 ARG A C 1
ATOM 2284 O O . ARG A 1 283 ? 8.971 28.836 -55.174 1.00 76.19 283 ARG A O 1
ATOM 2291 N N . GLU A 1 284 ? 8.358 26.671 -55.311 1.00 76.50 284 GLU A N 1
ATOM 2292 C CA . GLU A 1 284 ? 7.225 26.866 -56.233 1.00 76.50 284 GLU A CA 1
ATOM 2293 C C . GLU A 1 284 ? 6.128 27.723 -55.586 1.00 76.50 284 GLU A C 1
ATOM 2295 O O . GLU A 1 284 ? 5.703 28.718 -56.160 1.00 76.50 284 GLU A O 1
ATOM 2300 N N . ALA A 1 285 ? 5.761 27.434 -54.332 1.00 66.75 285 ALA A N 1
ATOM 2301 C CA . ALA A 1 285 ? 4.773 28.228 -53.600 1.00 66.75 285 ALA A CA 1
ATOM 2302 C C . ALA A 1 285 ? 5.219 29.688 -53.366 1.00 66.75 285 ALA A C 1
ATOM 2304 O O . ALA A 1 285 ? 4.396 30.601 -53.381 1.00 66.75 285 ALA A O 1
ATOM 2305 N N . LEU A 1 286 ? 6.520 29.922 -53.157 1.00 63.25 286 LEU A N 1
ATOM 2306 C CA . LEU A 1 286 ? 7.097 31.266 -53.036 1.00 63.25 286 LEU A CA 1
ATOM 2307 C C . LEU A 1 286 ? 7.162 32.004 -54.379 1.00 63.25 286 LEU A C 1
ATOM 2309 O O . LEU A 1 286 ? 6.941 33.211 -54.403 1.00 63.25 286 LEU A O 1
ATOM 2313 N N . LEU A 1 287 ? 7.444 31.305 -55.482 1.00 65.12 287 LEU A N 1
ATOM 2314 C CA . LEU A 1 287 ? 7.408 31.873 -56.834 1.00 65.12 287 LEU A CA 1
ATOM 2315 C C . LEU A 1 287 ? 5.982 32.276 -57.227 1.00 65.12 287 LEU A C 1
ATOM 2317 O O . LEU A 1 287 ? 5.781 33.399 -57.684 1.00 65.12 287 LEU A O 1
ATOM 2321 N N . ASP A 1 288 ? 4.990 31.431 -56.941 1.00 63.38 288 ASP A N 1
ATOM 2322 C CA . ASP A 1 288 ? 3.576 31.752 -57.158 1.00 63.38 288 ASP A CA 1
ATOM 2323 C C . ASP A 1 288 ? 3.123 32.960 -56.329 1.00 63.38 288 ASP A C 1
ATOM 2325 O O . ASP A 1 288 ? 2.363 33.798 -56.815 1.00 63.38 288 ASP A O 1
ATOM 2329 N N . ALA A 1 289 ? 3.593 33.087 -55.086 1.00 58.78 289 ALA A N 1
ATOM 2330 C CA . ALA A 1 289 ? 3.219 34.187 -54.197 1.00 58.78 289 ALA A CA 1
ATOM 2331 C C . ALA A 1 289 ? 3.864 35.540 -54.560 1.00 58.78 289 ALA A C 1
ATOM 2333 O O . ALA A 1 289 ? 3.363 36.579 -54.131 1.00 58.78 289 ALA A O 1
ATOM 2334 N N . LEU A 1 290 ? 4.961 35.541 -55.325 1.00 58.59 290 LEU A N 1
ATOM 2335 C CA . LEU A 1 290 ? 5.722 36.747 -55.678 1.00 58.59 290 LEU A CA 1
ATOM 2336 C C . LEU A 1 290 ? 5.423 37.281 -57.089 1.00 58.59 290 LEU A C 1
ATOM 2338 O O . LEU A 1 290 ? 5.887 38.371 -57.424 1.00 58.59 290 LEU A O 1
ATOM 2342 N N . LEU A 1 291 ? 4.639 36.565 -57.900 1.00 53.88 291 LEU A N 1
ATOM 2343 C CA . LEU A 1 291 ? 4.192 37.050 -59.207 1.00 53.88 291 LEU A CA 1
ATOM 2344 C C . LEU A 1 291 ? 2.927 37.921 -59.065 1.00 53.88 291 LEU A C 1
ATOM 2346 O O . LEU A 1 291 ? 1.928 37.457 -58.503 1.00 53.88 291 LEU A O 1
ATOM 2350 N N . PRO A 1 292 ? 2.926 39.175 -59.561 1.00 56.34 292 PRO A N 1
ATOM 2351 C CA . PRO A 1 292 ? 1.745 40.031 -59.533 1.00 56.34 292 PRO A CA 1
ATOM 2352 C C . PRO A 1 292 ? 0.611 39.425 -60.371 1.00 56.34 292 PRO A C 1
ATOM 2354 O O . PRO A 1 292 ? 0.839 38.822 -61.417 1.00 56.34 292 PRO A O 1
ATOM 2357 N N . ALA A 1 293 ? -0.631 39.613 -59.917 1.00 57.72 293 ALA A N 1
ATOM 2358 C CA . ALA A 1 293 ? -1.841 38.952 -60.427 1.00 57.72 293 ALA A CA 1
ATOM 2359 C C . ALA A 1 293 ? -2.167 39.182 -61.922 1.00 57.72 293 ALA A C 1
ATOM 2361 O O . ALA A 1 293 ? -3.135 38.619 -62.425 1.00 57.72 293 ALA A O 1
ATOM 2362 N N . ASN A 1 294 ? -1.365 39.970 -62.639 1.00 52.78 294 ASN A N 1
ATOM 2363 C CA . ASN A 1 294 ? -1.624 40.393 -64.011 1.00 52.78 294 ASN A CA 1
ATOM 2364 C C . ASN A 1 294 ? -0.865 39.556 -65.063 1.00 52.78 294 ASN A C 1
ATOM 2366 O O . ASN A 1 294 ? -0.997 39.836 -66.248 1.00 52.78 294 ASN A O 1
ATOM 2370 N N . GLU A 1 295 ? -0.105 38.533 -64.652 1.00 54.91 295 GLU A N 1
ATOM 2371 C CA . GLU A 1 295 ? 0.602 37.603 -65.559 1.00 54.91 295 GLU A CA 1
ATOM 2372 C C . GLU A 1 295 ? 0.145 36.136 -65.414 1.00 54.91 295 GLU A C 1
ATOM 2374 O O . GLU A 1 295 ? 0.821 35.218 -65.868 1.00 54.91 295 GLU A O 1
ATOM 2379 N N . ARG A 1 296 ? -1.014 35.881 -64.791 1.00 53.47 296 ARG A N 1
ATOM 2380 C CA . ARG A 1 296 ? -1.60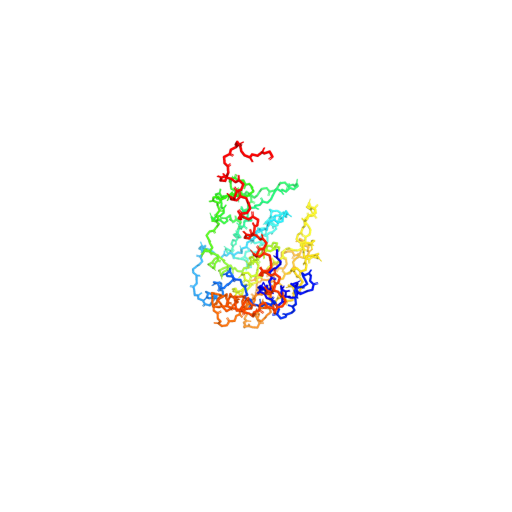7 34.533 -64.715 1.00 53.47 296 ARG A CA 1
ATOM 2381 C C . ARG A 1 296 ? -2.646 34.327 -65.827 1.00 53.47 296 ARG A C 1
ATOM 2383 O O . ARG A 1 296 ? -3.846 34.355 -65.559 1.00 53.47 296 ARG A O 1
ATOM 2390 N N . THR A 1 297 ? -2.171 34.122 -67.056 1.00 48.41 297 THR A N 1
ATOM 2391 C CA . THR A 1 297 ? -2.910 33.519 -68.188 1.00 48.41 297 THR A CA 1
ATOM 2392 C C . THR A 1 297 ? -2.015 32.536 -68.911 1.00 48.41 297 THR A C 1
ATOM 2394 O O . THR A 1 297 ? -0.881 32.953 -69.233 1.00 48.41 297 THR A O 1
#

pLDDT: mean 88.19, std 13.05, range [45.94, 98.81]

Sequence (297 aa):
PQPGLQGAWGEASKGHSISMQGFPTPNVILVGTPRFDHYYQVRDQQIPSPFAHPYILFVGCSIPFDDTATLEIIDKEITDHPDIYGQTKVVYRPHPWRRDRVAEAPFRSENFKSVVLDPQLAKNYERGKGWIASFQPDVSYYPGLLKNAKLVVGPLTTMLMEALIFRREVVALAYDDGLHYTSPDKALKYYAHFEGLERLAGLAFSHKQAQLDKLMRQSYQRIITGENRISDINYFLYNDTRPYPQRLADFATQTLGAHHEQPSASARAVNQQQLRRAKFTLREALLDALLPANERT

Foldseek 3Di:
DDALAAEAQFLLRLVCCCPPVPHDSVRYHHLHDQLQLVLLVCLPPDDAAPDPAAEEEEEADQAADPPPVLVVVVLCLCVVCCVQQPLYAYAYEHDLAHDDFQDDDQDDPVVGDRYDYDPQRVVSSVVDHGDDPPDDRDSVNLSNHLLRHLEYEYEDDCSQLSNVSSVAAYEHEQEDPVGDPDDSVCCCVPPSLNPPVCVQPRYHYDHDSVCCSVVCSVRSPDDDDDDVRVVSSNNRGPDDPDRSVVSVVVVVCCSVVVVPPDDPPVVVVVVVVVVVVVVVVVVVVVVVVPDPPPPPD

Organism: NCBI:txid1653850

Secondary structure (DSSP, 8-state):
---S-EEESSHHHHHHHHHTT---GGGEEE---HHHHHHHHHTTS----SSSS-EEEEE--SS---HHHHHHHHHHHHHH-HHHHTT-EEEEE--TTPPP-SS-----GGG-SSEEE-HHHHHHHHH-SS--TT----TTHHHHHHHH-SEEEEES-HHHHHHHHTT--EEEE-S--SS-SS-HHHHHHH-GGGTTGGGSTTEEEESSGGGHHHHHHHHHT-----STTHHHHHHHS---SS-HHHHHHHHHHHHHHHTTSPPPHHHHHHHHHHHHHHHHHHHHHHHHHHS-TTS--

Radius of gyration: 26.69 Å; chains: 1; bounding box: 48×55×94 Å